Protein AF-A0A3B8I242-F1 (afdb_monomer)

Structure (mmCIF, N/CA/C/O backbone):
data_AF-A0A3B8I242-F1
#
_entry.id   AF-A0A3B8I242-F1
#
loop_
_atom_site.group_PDB
_atom_site.id
_atom_site.type_symbol
_atom_site.label_atom_id
_atom_site.label_alt_id
_atom_site.label_comp_id
_atom_site.label_asym_id
_atom_site.label_entity_id
_atom_site.label_seq_id
_atom_site.pdbx_PDB_ins_code
_atom_site.Cartn_x
_atom_site.Cartn_y
_atom_site.Cartn_z
_atom_site.occupancy
_atom_site.B_iso_or_equiv
_atom_site.auth_seq_id
_atom_site.auth_comp_id
_atom_site.auth_asym_id
_atom_site.auth_atom_id
_atom_site.pdbx_PDB_model_num
ATOM 1 N N . GLU A 1 1 ? 0.397 28.280 39.141 1.00 70.19 1 GLU A N 1
ATOM 2 C CA . GLU A 1 1 ? 0.692 28.821 37.794 1.00 70.19 1 GLU A CA 1
ATOM 3 C C . GLU A 1 1 ? 0.672 27.734 36.720 1.00 70.19 1 GLU A C 1
ATOM 5 O O . GLU A 1 1 ? -0.156 27.842 35.829 1.00 70.19 1 GLU A O 1
ATOM 10 N N . LEU A 1 2 ? 1.439 26.640 36.851 1.00 62.94 2 LEU A N 1
ATOM 11 C CA . LEU A 1 2 ? 1.423 25.508 35.900 1.00 62.94 2 LEU A CA 1
ATOM 12 C C . LEU A 1 2 ? 0.032 24.874 35.677 1.00 62.94 2 LEU A C 1
ATOM 14 O O . LEU A 1 2 ? -0.348 24.637 34.539 1.00 62.94 2 LEU A O 1
ATOM 18 N N . TYR A 1 3 ? -0.749 24.655 36.743 1.00 72.31 3 TYR A N 1
ATOM 19 C CA . TYR A 1 3 ? -2.114 24.110 36.644 1.00 72.31 3 TYR A CA 1
ATOM 20 C C . TYR A 1 3 ? -3.027 24.969 35.754 1.00 72.31 3 TYR A C 1
ATOM 22 O O . TYR A 1 3 ? -3.631 24.460 34.818 1.00 72.31 3 TYR A O 1
ATOM 30 N N . ASN A 1 4 ? -3.069 26.285 35.988 1.00 76.69 4 ASN A N 1
ATOM 31 C CA . ASN A 1 4 ? -3.883 27.201 35.184 1.00 76.69 4 ASN A CA 1
ATOM 32 C C . ASN A 1 4 ? -3.395 27.263 33.729 1.00 76.69 4 ASN A C 1
ATOM 34 O O . ASN A 1 4 ? -4.217 27.346 32.826 1.00 76.69 4 ASN A O 1
ATOM 38 N N . PHE A 1 5 ? -2.079 27.187 33.501 1.00 76.50 5 PHE A N 1
ATOM 39 C CA . PHE A 1 5 ? -1.492 27.148 32.160 1.00 76.50 5 PHE A CA 1
ATOM 40 C C . PHE A 1 5 ? -1.873 25.870 31.397 1.00 76.50 5 PHE A C 1
ATOM 42 O O . PHE A 1 5 ? -2.295 25.952 30.249 1.00 76.50 5 PHE A O 1
ATOM 49 N N . MET A 1 6 ? -1.800 24.699 32.038 1.00 73.06 6 MET A N 1
ATOM 50 C CA . MET A 1 6 ? -2.236 23.436 31.431 1.00 73.06 6 MET A CA 1
ATOM 51 C C . MET A 1 6 ? -3.740 23.426 31.155 1.00 73.06 6 MET A C 1
ATOM 53 O O . MET A 1 6 ? -4.158 23.052 30.066 1.00 73.06 6 MET A O 1
ATOM 57 N N . VAL A 1 7 ? -4.553 23.907 32.100 1.00 74.44 7 VAL A N 1
ATOM 58 C CA . VAL A 1 7 ? -6.003 24.035 31.897 1.00 74.44 7 VAL A CA 1
ATOM 59 C C . VAL A 1 7 ? -6.313 24.972 30.724 1.00 74.44 7 VAL A C 1
ATOM 61 O O . VAL A 1 7 ? -7.201 24.683 29.930 1.00 74.44 7 VAL A O 1
ATOM 64 N N . GLN A 1 8 ? -5.558 26.061 30.572 1.00 76.75 8 GLN A N 1
ATOM 65 C CA . GLN A 1 8 ? -5.735 27.015 29.478 1.00 76.75 8 GLN A CA 1
ATOM 66 C C . GLN A 1 8 ? -5.285 26.473 28.111 1.00 76.75 8 GLN A C 1
ATOM 68 O O . GLN A 1 8 ? -5.872 26.854 27.104 1.00 76.75 8 GLN A O 1
ATOM 73 N N . GLN A 1 9 ? -4.248 25.631 28.058 1.00 78.56 9 GLN A N 1
ATOM 74 C CA . GLN A 1 9 ? -3.699 25.102 26.801 1.00 78.56 9 GLN A CA 1
ATOM 75 C C . GLN A 1 9 ? -4.399 23.823 26.325 1.00 78.56 9 GLN A C 1
ATOM 77 O O . GLN A 1 9 ? -4.621 23.674 25.132 1.00 78.56 9 GLN A O 1
ATOM 82 N N . THR A 1 10 ? -4.740 22.906 27.235 1.00 77.50 10 THR A N 1
ATOM 83 C CA . THR A 1 10 ? -5.273 21.570 26.892 1.00 77.50 10 THR A CA 1
ATOM 84 C C . THR A 1 10 ? -6.433 21.122 27.783 1.00 77.50 10 THR A C 1
ATOM 86 O O . THR A 1 10 ? -6.995 20.048 27.581 1.00 77.50 10 THR A O 1
ATOM 89 N N . GLY A 1 11 ? -6.819 21.925 28.782 1.00 78.56 11 GLY A N 1
ATOM 90 C CA . GLY A 1 11 ? -7.809 21.530 29.786 1.00 78.56 11 GLY A CA 1
ATOM 91 C C . GLY A 1 11 ? -9.202 21.283 29.227 1.00 78.56 11 GLY A C 1
ATOM 92 O O . GLY A 1 11 ? -9.874 20.374 29.704 1.00 78.56 11 GLY A O 1
ATOM 93 N N . GLN A 1 12 ? -9.623 22.054 28.219 1.00 83.38 12 GLN A N 1
ATOM 94 C CA . GLN A 1 12 ? -10.930 21.862 27.591 1.00 83.38 12 GLN A CA 1
ATOM 95 C C . GLN A 1 12 ? -10.981 20.544 26.809 1.00 83.38 12 GLN A C 1
ATOM 97 O O . GLN A 1 12 ? -11.867 19.738 27.055 1.00 83.38 12 GLN A O 1
ATOM 102 N N . GLU A 1 13 ? -9.990 20.269 25.957 1.00 82.44 13 GLU A N 1
ATOM 103 C CA . GLU A 1 13 ? -9.917 19.013 25.194 1.00 82.44 13 GLU A CA 1
ATOM 104 C C . GLU A 1 13 ? -9.797 17.788 26.110 1.00 82.44 13 GLU A C 1
ATOM 106 O O . GLU A 1 13 ? -10.466 16.777 25.905 1.00 82.44 13 GLU A O 1
ATOM 111 N N . ALA A 1 14 ? -8.978 17.876 27.163 1.00 84.00 14 ALA A N 1
ATOM 112 C CA . ALA A 1 14 ? -8.857 16.805 28.147 1.00 84.00 14 ALA A CA 1
ATOM 113 C C . ALA A 1 14 ? -10.184 16.556 28.882 1.00 84.00 14 ALA A C 1
ATOM 115 O O . ALA A 1 14 ? -10.564 15.403 29.090 1.00 84.00 14 ALA A O 1
ATOM 116 N N . LEU A 1 15 ? -10.901 17.620 29.257 1.00 84.75 15 LEU A N 1
ATOM 117 C CA . LEU A 1 15 ? -12.217 17.513 29.881 1.00 84.75 15 LEU A CA 1
ATOM 118 C C . LEU A 1 15 ? -13.235 16.885 28.927 1.00 84.75 15 LEU A C 1
ATOM 120 O O . LEU A 1 15 ? -13.935 15.958 29.328 1.00 84.75 15 LEU A O 1
ATOM 124 N N . ASP A 1 16 ? -13.291 17.344 27.680 1.00 87.44 16 ASP A N 1
ATOM 125 C CA . ASP A 1 16 ? -14.230 16.838 26.679 1.00 87.44 16 ASP A CA 1
ATOM 126 C C . ASP A 1 16 ? -13.990 15.346 26.406 1.00 87.44 16 ASP A C 1
ATOM 128 O O . ASP A 1 16 ? -14.937 14.558 26.417 1.00 87.44 16 ASP A O 1
ATOM 132 N N . ASN A 1 17 ? -12.728 14.919 26.294 1.00 86.25 17 ASN A N 1
ATOM 133 C CA . ASN A 1 17 ? -12.368 13.506 26.153 1.00 86.25 17 ASN A CA 1
ATOM 134 C C . ASN A 1 17 ? -12.818 12.661 27.356 1.00 86.25 17 ASN A C 1
ATOM 136 O O . ASN A 1 17 ? -13.384 11.580 27.181 1.00 86.25 17 ASN A O 1
ATOM 140 N N . LEU A 1 18 ? -12.616 13.152 28.584 1.00 89.31 18 LEU A N 1
ATOM 141 C CA . LEU A 1 18 ? -13.082 12.465 29.794 1.00 89.31 18 LEU A CA 1
ATOM 142 C C . LEU A 1 18 ? -14.611 12.381 29.850 1.00 89.31 18 LEU A C 1
ATOM 144 O O . LEU A 1 18 ? -15.154 11.350 30.249 1.00 89.31 18 LEU A O 1
ATOM 148 N N . VAL A 1 19 ? -15.309 13.441 29.434 1.00 90.56 19 VAL A N 1
ATOM 149 C CA . VAL A 1 19 ? -16.774 13.468 29.362 1.00 90.56 19 VAL A CA 1
ATOM 150 C C . VAL A 1 19 ? -17.274 12.443 28.349 1.00 90.56 19 VAL A C 1
ATOM 152 O O . VAL A 1 19 ? -18.130 11.631 28.695 1.00 90.56 19 VAL A O 1
ATOM 155 N N . VAL A 1 20 ? -16.719 12.416 27.135 1.00 91.00 20 VAL A N 1
ATOM 156 C CA . VAL A 1 20 ? -17.093 11.449 26.089 1.00 91.00 20 VAL A CA 1
ATOM 157 C C . VAL A 1 20 ? -16.849 10.017 26.557 1.00 91.00 20 VAL A C 1
ATOM 159 O O . VAL A 1 20 ? -17.757 9.186 26.491 1.00 91.00 20 VAL A O 1
ATOM 162 N N . LYS A 1 21 ? -15.666 9.733 27.111 1.00 92.25 21 LYS A N 1
ATOM 163 C CA . LYS A 1 21 ? -15.342 8.418 27.676 1.00 92.25 21 LYS A CA 1
ATOM 164 C C . LYS A 1 21 ? -16.338 8.015 28.759 1.00 92.25 21 LYS A C 1
ATOM 166 O O . LYS A 1 21 ? -16.836 6.889 28.750 1.00 92.25 21 LYS A O 1
ATOM 171 N N . LYS A 1 22 ? -16.710 8.950 29.640 1.00 92.56 22 LYS A N 1
ATOM 172 C CA . LYS A 1 22 ? -17.683 8.670 30.694 1.00 92.56 22 LYS A CA 1
ATOM 173 C C . LYS A 1 22 ? -19.086 8.414 30.156 1.00 92.56 22 LYS A C 1
ATOM 175 O O . LYS A 1 22 ? -19.772 7.535 30.671 1.00 92.56 22 LYS A O 1
ATOM 180 N N . ILE A 1 23 ? -19.504 9.135 29.119 1.00 93.88 23 ILE A N 1
ATOM 181 C CA . ILE A 1 23 ? -20.780 8.897 28.435 1.00 93.88 23 ILE A CA 1
ATOM 182 C C . ILE A 1 23 ? -20.809 7.481 27.848 1.00 93.88 23 ILE A C 1
ATOM 184 O O . ILE A 1 23 ? -21.777 6.757 28.072 1.00 93.88 23 ILE A O 1
ATOM 188 N N . ILE A 1 24 ? -19.742 7.063 27.157 1.00 94.25 24 ILE A N 1
ATOM 189 C CA . ILE A 1 24 ? -19.634 5.716 26.572 1.00 94.25 24 ILE A CA 1
ATOM 190 C C . ILE A 1 24 ? -19.704 4.644 27.661 1.00 94.25 24 ILE A C 1
ATOM 192 O O . ILE A 1 24 ? -20.429 3.664 27.512 1.00 94.25 24 ILE A O 1
ATOM 196 N N . GLU A 1 25 ? -18.982 4.823 28.769 1.00 93.56 25 GLU A N 1
ATOM 197 C CA . GLU A 1 25 ? -19.030 3.894 29.902 1.00 93.56 25 GLU A CA 1
ATOM 198 C C . GLU A 1 25 ? -20.438 3.746 30.479 1.00 93.56 25 GLU A C 1
ATOM 200 O O . GLU A 1 25 ? -20.914 2.622 30.626 1.00 93.56 25 GLU A O 1
ATOM 205 N N . LEU A 1 26 ? -21.098 4.867 30.782 1.00 94.25 26 LEU A N 1
ATOM 206 C CA . LEU A 1 26 ? -22.435 4.870 31.376 1.00 94.25 26 LEU A CA 1
ATOM 207 C C . LEU A 1 26 ? -23.469 4.250 30.436 1.00 94.25 26 LEU A C 1
ATOM 209 O O . LEU A 1 26 ? -24.329 3.491 30.879 1.00 94.25 26 LEU A O 1
ATOM 213 N N . GLU A 1 27 ? -23.381 4.537 29.139 1.00 94.00 27 GLU A N 1
ATOM 214 C CA . GLU A 1 27 ? -24.306 3.976 28.159 1.00 94.00 27 GLU A CA 1
ATOM 215 C C . GLU A 1 27 ? -24.059 2.478 27.931 1.00 94.00 27 GLU A C 1
ATOM 217 O O . GLU A 1 27 ? -25.011 1.701 27.835 1.00 94.00 27 GLU A O 1
ATOM 222 N N . ALA A 1 28 ? -22.794 2.045 27.913 1.00 94.81 28 ALA A N 1
ATOM 223 C CA . ALA A 1 28 ? -22.434 0.633 27.856 1.00 94.81 28 ALA A CA 1
ATOM 224 C C . ALA A 1 28 ? -22.975 -0.131 29.075 1.00 94.81 28 ALA A C 1
ATOM 226 O O . ALA A 1 28 ? -23.538 -1.212 28.915 1.00 94.81 28 ALA A O 1
ATOM 227 N N . GLU A 1 29 ? -22.863 0.436 30.279 1.00 94.50 29 GLU A N 1
ATOM 228 C CA . GLU A 1 29 ? -23.449 -0.133 31.500 1.00 94.50 29 GLU A CA 1
ATOM 229 C C . GLU A 1 29 ? -24.979 -0.208 31.415 1.00 94.50 29 GLU A C 1
ATOM 231 O O . GLU A 1 29 ? -25.559 -1.266 31.664 1.00 94.50 29 GLU A O 1
ATOM 236 N N . ASN A 1 30 ? -25.630 0.880 30.996 1.00 94.94 30 ASN A N 1
ATOM 237 C CA . ASN A 1 30 ? -27.083 0.964 30.832 1.00 94.94 30 ASN A CA 1
ATOM 238 C C . ASN A 1 30 ? -27.623 -0.097 29.853 1.00 94.94 30 ASN A C 1
ATOM 240 O O . ASN A 1 30 ? -28.642 -0.738 30.111 1.00 94.94 30 ASN A O 1
ATOM 244 N N . GLN A 1 31 ? -26.905 -0.341 28.754 1.00 94.06 31 GLN A N 1
ATOM 245 C CA . GLN A 1 31 ? -27.255 -1.357 27.756 1.00 94.06 31 GLN A CA 1
ATOM 246 C C . GLN A 1 31 ? -26.666 -2.748 28.051 1.00 94.06 31 GLN A C 1
ATOM 248 O O . GLN A 1 31 ? -26.807 -3.664 27.242 1.00 94.06 31 GLN A O 1
ATOM 253 N N . ASN A 1 32 ? -26.044 -2.944 29.219 1.00 93.69 32 ASN A N 1
ATOM 254 C CA . ASN A 1 32 ? -25.410 -4.201 29.631 1.00 93.69 32 ASN A CA 1
ATOM 255 C C . ASN A 1 32 ? -24.366 -4.730 28.625 1.00 93.69 32 ASN A C 1
ATOM 257 O O . ASN A 1 32 ? -24.182 -5.944 28.480 1.00 93.69 32 ASN A O 1
ATOM 261 N N . ILE A 1 33 ? -23.665 -3.827 27.939 1.00 94.44 33 ILE A N 1
ATOM 262 C CA . ILE A 1 33 ? -22.563 -4.152 27.036 1.00 94.44 33 ILE A CA 1
ATOM 263 C C . ILE A 1 33 ? -21.391 -4.681 27.858 1.00 94.44 33 ILE A C 1
ATOM 265 O O . ILE A 1 33 ? -20.854 -4.005 28.737 1.00 94.44 33 ILE A O 1
ATOM 269 N N . LYS A 1 34 ? -20.964 -5.903 27.545 1.00 92.75 34 LYS A N 1
ATOM 270 C CA . LYS A 1 34 ? -19.806 -6.546 28.167 1.00 92.75 34 LYS A CA 1
ATOM 271 C C . LYS A 1 34 ? -18.642 -6.569 27.190 1.00 92.75 34 LYS A C 1
ATOM 273 O O . LYS A 1 34 ? -18.827 -6.901 26.020 1.00 92.75 34 LYS A O 1
ATOM 278 N N . VAL A 1 35 ? -17.455 -6.255 27.697 1.00 95.81 35 VAL A N 1
ATOM 279 C CA . VAL A 1 35 ? -16.176 -6.427 27.004 1.00 95.81 35 VAL A CA 1
ATOM 280 C C . VAL A 1 35 ? -15.356 -7.430 27.800 1.00 95.81 35 VAL A C 1
ATOM 282 O O . VAL A 1 35 ? -15.245 -7.314 29.021 1.00 95.81 35 VAL A O 1
ATOM 285 N N . THR A 1 36 ? -14.859 -8.454 27.122 1.00 96.81 36 THR A N 1
ATOM 286 C CA . THR A 1 36 ? -14.072 -9.537 27.720 1.00 96.81 36 THR A CA 1
ATOM 287 C C . THR A 1 36 ? -12.576 -9.253 27.616 1.00 96.81 36 THR A C 1
ATOM 289 O O . THR A 1 36 ? -12.142 -8.452 26.791 1.00 96.81 36 THR A O 1
ATOM 292 N N . ALA A 1 37 ? -11.774 -9.918 28.453 1.00 96.31 37 ALA A N 1
ATOM 293 C CA . ALA A 1 37 ? -10.317 -9.810 28.382 1.00 96.31 37 ALA A CA 1
ATOM 294 C C . ALA A 1 37 ? -9.779 -10.280 27.021 1.00 96.31 37 ALA A C 1
ATOM 296 O O . ALA A 1 37 ? -8.927 -9.605 26.457 1.00 96.31 37 ALA A O 1
ATOM 297 N N . ASP A 1 38 ? -10.344 -11.359 26.472 1.00 97.38 38 ASP A N 1
ATOM 298 C CA . ASP A 1 38 ? -9.943 -11.922 25.179 1.00 97.38 38 ASP A CA 1
ATOM 299 C C . ASP A 1 38 ? -10.167 -10.938 24.018 1.00 97.38 38 ASP A C 1
ATOM 301 O O . ASP A 1 38 ? -9.335 -10.841 23.121 1.00 97.38 38 ASP A O 1
ATOM 305 N N . GLU A 1 39 ? -11.263 -10.170 24.039 1.00 96.88 39 GLU A N 1
ATOM 306 C CA . GLU A 1 39 ? -11.523 -9.127 23.032 1.00 96.88 39 GLU A CA 1
ATOM 307 C C . GLU A 1 39 ? -10.486 -8.001 23.104 1.00 96.88 39 GLU A C 1
ATOM 309 O O . GLU A 1 39 ? -9.990 -7.551 22.075 1.00 96.88 39 GLU A O 1
ATOM 314 N N . ILE A 1 40 ? -10.118 -7.584 24.318 1.00 97.25 40 ILE A N 1
ATOM 315 C CA . ILE A 1 40 ? -9.085 -6.563 24.531 1.00 97.25 40 ILE A CA 1
ATOM 316 C C . ILE A 1 40 ? -7.717 -7.098 24.094 1.00 97.25 40 ILE A C 1
ATOM 318 O O . ILE A 1 40 ? -6.956 -6.387 23.446 1.00 97.25 40 ILE A O 1
ATOM 322 N N . ASP A 1 41 ? -7.391 -8.343 24.447 1.00 96.38 41 ASP A N 1
ATOM 323 C CA . ASP A 1 41 ? -6.119 -8.975 24.096 1.00 96.38 41 ASP A CA 1
ATOM 324 C C . ASP A 1 41 ? -5.953 -9.104 22.585 1.00 96.38 41 ASP A C 1
ATOM 326 O O . ASP A 1 41 ? -4.885 -8.773 22.068 1.00 96.38 41 ASP A O 1
ATOM 330 N N . LYS A 1 42 ? -7.017 -9.509 21.885 1.00 96.94 42 LYS A N 1
ATOM 331 C CA . LYS A 1 42 ? -7.030 -9.603 20.427 1.00 96.94 42 LYS A CA 1
ATOM 332 C C . LYS A 1 42 ? -6.787 -8.246 19.770 1.00 96.94 42 LYS A C 1
ATOM 334 O O . LYS A 1 42 ? -5.912 -8.143 18.918 1.00 96.94 42 LYS A O 1
ATOM 339 N N . GLU A 1 43 ? -7.507 -7.209 20.189 1.00 96.50 43 GLU A N 1
ATOM 340 C CA . GLU A 1 43 ? -7.368 -5.875 19.594 1.00 96.50 43 GLU A CA 1
ATOM 341 C C . GLU A 1 43 ? -5.977 -5.276 19.862 1.00 96.50 43 GLU A C 1
ATOM 343 O O . GLU A 1 43 ? -5.363 -4.669 18.988 1.00 96.50 43 GLU A O 1
ATOM 348 N N . VAL A 1 44 ? -5.416 -5.510 21.054 1.00 96.25 44 VAL A N 1
ATOM 349 C CA . VAL A 1 44 ? -4.038 -5.110 21.382 1.00 96.25 44 VAL A CA 1
ATOM 350 C C . VAL A 1 44 ? -3.010 -5.887 20.554 1.00 96.25 44 VAL A C 1
ATOM 352 O O . VAL A 1 44 ? -1.980 -5.326 20.180 1.00 96.25 44 VAL A O 1
ATOM 355 N N . GLU A 1 45 ? -3.250 -7.168 20.271 1.00 96.00 45 GLU A N 1
ATOM 356 C CA . GLU A 1 45 ? -2.390 -7.970 19.398 1.00 96.00 45 GLU A CA 1
ATOM 357 C C . GLU A 1 45 ? -2.460 -7.495 17.942 1.00 96.00 45 GLU A C 1
ATOM 359 O O . GLU A 1 45 ? -1.422 -7.369 17.287 1.00 96.00 45 GLU A O 1
ATOM 364 N N . ASP A 1 46 ? -3.655 -7.180 17.446 1.00 95.25 46 ASP A N 1
ATOM 365 C CA . ASP A 1 46 ? -3.851 -6.624 16.110 1.00 95.25 46 ASP A CA 1
ATOM 366 C C . ASP A 1 46 ? -3.185 -5.249 15.987 1.00 95.25 46 ASP A C 1
ATOM 368 O O . ASP A 1 46 ? -2.423 -5.026 15.044 1.00 95.25 46 ASP A O 1
ATOM 372 N N . LEU A 1 47 ? -3.334 -4.379 16.992 1.00 93.75 47 LEU A N 1
ATOM 373 C CA . LEU A 1 47 ? -2.608 -3.112 17.068 1.00 93.75 47 LEU A CA 1
ATOM 374 C C . LEU A 1 47 ? -1.089 -3.334 17.043 1.00 93.75 47 LEU A C 1
ATOM 376 O O . LEU A 1 47 ? -0.369 -2.670 16.298 1.00 93.75 47 LEU A O 1
ATOM 380 N N . ALA A 1 48 ? -0.592 -4.309 17.806 1.00 95.62 48 ALA A N 1
ATOM 381 C CA . ALA A 1 48 ? 0.832 -4.608 17.872 1.00 95.62 48 ALA A CA 1
ATOM 382 C C . ALA A 1 48 ? 1.423 -5.014 16.512 1.00 95.62 48 ALA A C 1
ATOM 384 O O . ALA A 1 48 ? 2.591 -4.713 16.261 1.00 95.62 48 ALA A O 1
ATOM 385 N N . LYS A 1 49 ? 0.652 -5.641 15.611 1.00 95.31 49 LYS A N 1
ATOM 386 C CA . LYS A 1 49 ? 1.123 -6.002 14.258 1.00 95.31 49 LYS A CA 1
ATOM 387 C C . LYS A 1 49 ? 1.526 -4.773 13.442 1.00 95.31 49 LYS A C 1
ATOM 389 O O . LYS A 1 49 ? 2.555 -4.822 12.772 1.00 95.31 49 LYS A O 1
ATOM 394 N N . TYR A 1 50 ? 0.794 -3.662 13.556 1.00 91.06 50 TYR A N 1
ATOM 395 C CA . TYR A 1 50 ? 1.126 -2.407 12.864 1.00 91.06 50 TYR A CA 1
ATOM 396 C C . TYR A 1 50 ? 2.455 -1.804 13.329 1.00 91.06 50 TYR A C 1
ATOM 398 O O . TYR A 1 50 ? 3.169 -1.186 12.545 1.00 91.06 50 TYR A O 1
ATOM 406 N N . TYR A 1 51 ? 2.820 -2.031 14.591 1.00 91.88 51 TYR A N 1
ATOM 407 C CA . TYR A 1 51 ? 4.094 -1.594 15.162 1.00 91.88 51 TYR A CA 1
ATOM 408 C C . TYR A 1 51 ? 5.233 -2.607 14.951 1.00 91.88 51 TYR A C 1
ATOM 410 O O . TYR A 1 51 ? 6.341 -2.387 15.436 1.00 91.88 51 TYR A O 1
ATOM 418 N N . GLY A 1 52 ? 4.991 -3.723 14.253 1.00 93.75 52 GLY A N 1
ATOM 419 C CA . GLY A 1 52 ? 5.982 -4.787 14.059 1.00 93.75 52 GLY A CA 1
ATOM 420 C C . GLY A 1 52 ? 6.132 -5.743 15.250 1.00 93.75 52 GLY A C 1
ATOM 421 O O . GLY A 1 52 ? 7.122 -6.466 15.339 1.00 93.75 52 GLY A O 1
ATOM 422 N N . GLY A 1 53 ? 5.163 -5.763 16.169 1.00 95.56 53 GLY A N 1
ATOM 423 C CA . GLY A 1 53 ? 5.097 -6.657 17.327 1.00 95.56 53 GLY A CA 1
ATOM 424 C C . GLY A 1 53 ? 4.919 -5.923 18.661 1.00 95.56 53 GLY A C 1
ATOM 425 O O . GLY A 1 53 ? 5.105 -4.711 18.771 1.00 95.56 53 GLY A O 1
ATOM 426 N N . LYS A 1 54 ? 4.573 -6.673 19.716 1.00 92.00 54 LYS A N 1
ATOM 427 C CA . LYS A 1 54 ? 4.222 -6.117 21.039 1.00 92.00 54 LYS A CA 1
ATOM 428 C C . LYS A 1 54 ? 5.381 -5.379 21.714 1.00 92.00 54 LYS A C 1
ATOM 430 O O . LYS A 1 54 ? 5.164 -4.330 22.320 1.00 92.00 54 LYS A O 1
ATOM 435 N N . ASP A 1 55 ? 6.601 -5.894 21.587 1.00 94.12 55 ASP A N 1
ATOM 436 C CA . ASP A 1 55 ? 7.791 -5.264 22.169 1.00 94.12 55 ASP A CA 1
ATOM 437 C C . ASP A 1 55 ? 8.128 -3.945 21.471 1.00 94.12 55 ASP A C 1
ATOM 439 O O . ASP A 1 55 ? 8.448 -2.963 22.141 1.00 94.12 55 ASP A O 1
ATOM 443 N N . ALA A 1 56 ? 8.009 -3.909 20.139 1.00 95.25 56 ALA A N 1
ATOM 444 C CA . ALA A 1 56 ? 8.212 -2.703 19.345 1.00 95.25 56 ALA A CA 1
ATOM 445 C C . ALA A 1 56 ? 7.151 -1.647 19.682 1.00 95.25 56 ALA A C 1
ATOM 447 O O . ALA A 1 56 ? 7.503 -0.522 20.026 1.00 95.25 56 ALA A O 1
ATOM 448 N N . MET A 1 57 ? 5.873 -2.039 19.725 1.00 95.88 57 MET A N 1
ATOM 449 C CA . MET A 1 57 ? 4.779 -1.169 20.165 1.00 95.88 57 MET A CA 1
ATOM 450 C C . MET A 1 57 ? 5.044 -0.582 21.555 1.00 95.88 57 MET A C 1
ATOM 452 O O . MET A 1 57 ? 4.962 0.627 21.745 1.00 95.88 57 MET A O 1
ATOM 456 N N . THR A 1 58 ? 5.401 -1.427 22.525 1.00 93.62 58 THR A N 1
ATOM 457 C CA . THR A 1 58 ? 5.640 -0.996 23.910 1.00 93.62 58 THR A CA 1
ATOM 458 C C . THR A 1 58 ? 6.789 0.008 23.987 1.00 93.62 58 THR A C 1
ATOM 460 O O . THR A 1 58 ? 6.671 1.020 24.674 1.00 93.62 58 THR A O 1
ATOM 463 N N . GLN A 1 59 ? 7.882 -0.230 23.257 1.00 94.12 59 GLN A N 1
ATOM 464 C CA . GLN A 1 59 ? 9.018 0.693 23.199 1.00 94.12 59 GLN A CA 1
ATOM 465 C C . GLN A 1 59 ? 8.641 2.022 22.540 1.00 94.12 59 GLN A C 1
ATOM 467 O O . GLN A 1 59 ? 8.968 3.076 23.083 1.00 94.12 59 GLN A O 1
ATOM 472 N N . THR A 1 60 ? 7.932 1.985 21.409 1.00 94.12 60 THR A N 1
ATOM 473 C CA . THR A 1 60 ? 7.485 3.190 20.703 1.00 94.12 60 THR A CA 1
ATOM 474 C C . THR A 1 60 ? 6.545 4.019 21.570 1.00 94.12 60 THR A C 1
ATOM 476 O O . THR A 1 60 ? 6.768 5.214 21.735 1.00 94.12 60 THR A O 1
ATOM 479 N N . LEU A 1 61 ? 5.532 3.403 22.180 1.00 93.75 61 LEU A N 1
ATOM 480 C CA . LEU A 1 61 ? 4.556 4.103 23.018 1.00 93.75 61 LEU A CA 1
ATOM 481 C C . LEU A 1 61 ? 5.178 4.668 24.300 1.00 93.75 61 LEU A C 1
ATOM 483 O O . LEU A 1 61 ? 4.838 5.782 24.705 1.00 93.75 61 LEU A O 1
ATOM 487 N N . ALA A 1 62 ? 6.161 3.974 24.882 1.00 93.81 62 ALA A N 1
ATOM 488 C CA . ALA A 1 62 ? 6.892 4.474 26.041 1.00 93.81 62 ALA A CA 1
ATOM 489 C C . ALA A 1 62 ? 7.635 5.792 25.752 1.00 93.81 62 ALA A C 1
ATOM 491 O O . ALA A 1 62 ? 7.745 6.626 26.651 1.00 93.81 62 ALA A O 1
ATOM 492 N N . MET A 1 63 ? 8.083 6.038 24.510 1.00 93.06 63 MET A N 1
ATOM 493 C CA . MET A 1 63 ? 8.684 7.329 24.120 1.00 93.06 63 MET A CA 1
ATOM 494 C C . MET A 1 63 ? 7.694 8.496 24.230 1.00 93.06 63 MET A C 1
ATOM 496 O O . MET A 1 63 ? 8.099 9.630 24.476 1.00 93.06 63 MET A O 1
ATOM 500 N N . TYR A 1 64 ? 6.399 8.212 24.091 1.00 90.94 64 TYR A N 1
ATOM 501 C CA . TYR A 1 64 ? 5.309 9.173 24.254 1.00 90.94 64 TYR A CA 1
ATOM 502 C C . TYR A 1 64 ? 4.728 9.175 25.679 1.00 90.94 64 TYR A C 1
ATOM 504 O O . TYR A 1 64 ? 3.715 9.824 25.924 1.00 90.94 64 TYR A O 1
ATOM 512 N N . ASN A 1 65 ? 5.375 8.491 26.634 1.00 90.62 65 ASN A N 1
ATOM 513 C CA . ASN A 1 65 ? 4.889 8.267 28.003 1.00 90.62 65 ASN A CA 1
ATOM 514 C C . ASN A 1 65 ? 3.542 7.525 28.074 1.00 90.62 65 ASN A C 1
ATOM 516 O O . ASN A 1 65 ? 2.806 7.678 29.049 1.00 90.62 65 ASN A O 1
ATOM 520 N N . ILE A 1 66 ? 3.239 6.713 27.059 1.00 93.06 66 ILE A N 1
ATOM 521 C CA . ILE A 1 66 ? 2.047 5.867 27.011 1.00 93.06 66 ILE A CA 1
ATOM 522 C C . ILE A 1 66 ? 2.441 4.452 27.433 1.00 93.06 66 ILE A C 1
ATOM 524 O O . ILE A 1 66 ? 3.422 3.894 26.937 1.00 93.06 66 ILE A O 1
ATOM 528 N N . ASN A 1 67 ? 1.682 3.861 28.354 1.00 92.56 67 ASN A N 1
ATOM 529 C CA . ASN A 1 67 ? 1.893 2.481 28.794 1.00 92.56 67 ASN A CA 1
ATOM 530 C C . ASN A 1 67 ? 0.792 1.541 28.279 1.00 92.56 67 ASN A C 1
ATOM 532 O O . ASN A 1 67 ? -0.264 1.977 27.824 1.00 92.56 67 ASN A O 1
ATOM 536 N N . LEU A 1 68 ? 1.039 0.231 28.359 1.00 90.69 68 LEU A N 1
ATOM 537 C CA . LEU A 1 68 ? 0.089 -0.771 27.871 1.00 90.69 68 LEU A CA 1
ATOM 538 C C . LEU A 1 68 ? -1.254 -0.752 28.612 1.00 90.69 68 LEU A C 1
ATOM 540 O O . LEU A 1 68 ? -2.258 -1.110 28.005 1.00 90.69 68 LEU A O 1
ATOM 544 N N . ASP A 1 69 ? -1.307 -0.334 29.876 1.00 93.38 69 ASP A N 1
ATOM 545 C CA . ASP A 1 69 ? -2.573 -0.271 30.615 1.00 93.38 69 ASP A CA 1
ATOM 546 C C . ASP A 1 69 ? -3.484 0.824 30.047 1.00 93.38 69 ASP A C 1
ATOM 548 O O . ASP A 1 69 ? -4.672 0.580 29.848 1.00 93.38 69 ASP A O 1
ATOM 552 N N . GLN A 1 70 ? -2.918 1.983 29.691 1.00 91.94 70 GLN A N 1
ATOM 553 C CA . GLN A 1 70 ? -3.645 3.055 29.002 1.00 91.94 70 GLN A CA 1
ATOM 554 C C . GLN A 1 70 ? -4.158 2.591 27.636 1.00 91.94 70 GLN A C 1
ATOM 556 O O . GLN A 1 70 ? -5.328 2.781 27.326 1.00 91.94 70 GLN A O 1
ATOM 561 N N . VAL A 1 71 ? -3.324 1.891 26.858 1.00 94.62 71 VAL A N 1
ATOM 562 C CA . VAL A 1 71 ? -3.744 1.317 25.567 1.00 94.62 71 VAL A CA 1
ATOM 563 C C . VAL A 1 71 ? -4.919 0.361 25.751 1.00 94.62 71 VAL A C 1
ATOM 565 O O . VAL A 1 71 ? -5.892 0.422 25.007 1.00 94.62 71 VAL A O 1
ATOM 568 N N . ARG A 1 72 ? -4.857 -0.521 26.754 1.00 95.62 72 ARG A N 1
ATOM 569 C CA . ARG A 1 72 ? -5.947 -1.461 27.052 1.00 95.62 72 ARG A CA 1
ATOM 570 C C . ARG A 1 72 ? -7.221 -0.745 27.471 1.00 95.62 72 ARG A C 1
ATOM 572 O O . ARG A 1 72 ? -8.311 -1.192 27.117 1.00 95.62 72 ARG A O 1
ATOM 579 N N . GLU A 1 73 ? -7.099 0.340 28.226 1.00 94.38 73 GLU A N 1
ATOM 580 C CA . GLU A 1 73 ? -8.230 1.169 28.627 1.00 94.38 73 GLU A CA 1
ATOM 581 C C . GLU A 1 73 ? -8.895 1.823 27.409 1.00 94.38 73 GLU A C 1
ATOM 583 O O . GLU A 1 73 ? -10.114 1.740 27.259 1.00 94.38 73 GLU A O 1
ATOM 588 N N . ASP A 1 74 ? -8.104 2.389 26.499 1.00 93.62 74 ASP A N 1
ATOM 589 C CA . ASP A 1 74 ? -8.601 3.034 25.280 1.00 93.62 74 ASP A CA 1
ATOM 590 C C . ASP A 1 74 ? -9.222 2.021 24.311 1.00 93.62 74 ASP A C 1
ATOM 592 O O . ASP A 1 74 ? -10.332 2.228 23.820 1.00 93.62 74 ASP A O 1
ATOM 596 N N . VAL A 1 75 ? -8.582 0.865 24.127 1.00 96.56 75 VAL A N 1
ATOM 597 C CA . VAL A 1 75 ? -9.149 -0.281 23.399 1.00 96.56 75 VAL A CA 1
ATOM 598 C C . VAL A 1 75 ? -10.486 -0.707 24.008 1.00 96.56 75 VAL A C 1
ATOM 600 O O . VAL A 1 75 ? -11.457 -0.926 23.289 1.00 96.56 75 VAL A O 1
ATOM 603 N N . THR A 1 76 ? -10.585 -0.769 25.339 1.00 96.75 76 THR A N 1
ATOM 604 C CA . THR A 1 76 ? -11.839 -1.132 26.017 1.00 96.75 76 THR A CA 1
ATOM 605 C C . THR A 1 76 ? -12.953 -0.128 25.716 1.00 96.75 76 THR A C 1
ATOM 607 O O . THR A 1 76 ? -14.096 -0.528 25.482 1.00 96.75 76 THR A O 1
ATOM 610 N N . VAL A 1 77 ? -12.645 1.172 25.725 1.00 95.44 77 VAL A N 1
ATOM 611 C CA . VAL A 1 77 ? -13.605 2.233 25.381 1.00 95.44 77 VAL A CA 1
ATOM 612 C C . VAL A 1 77 ? -14.032 2.125 23.918 1.00 95.44 77 VAL A C 1
ATOM 614 O O . VAL A 1 77 ? -15.229 2.200 23.639 1.00 95.44 77 VAL A O 1
ATOM 617 N N . ASN A 1 78 ? -13.093 1.874 23.005 1.00 94.44 78 ASN A N 1
ATOM 618 C CA . ASN A 1 78 ? -13.379 1.711 21.579 1.00 94.44 78 ASN A CA 1
ATOM 619 C C . ASN A 1 78 ? -14.282 0.501 21.308 1.00 94.44 78 ASN A C 1
ATOM 621 O O . ASN A 1 78 ? -15.294 0.647 20.627 1.00 94.44 78 ASN A O 1
ATOM 625 N N . ILE A 1 79 ? -14.012 -0.656 21.925 1.00 96.38 79 ILE A N 1
ATOM 626 C CA . ILE A 1 79 ? -14.867 -1.848 21.786 1.00 96.38 79 ILE A CA 1
ATOM 627 C C . ILE A 1 79 ? -16.279 -1.576 22.332 1.00 96.38 79 ILE A C 1
ATOM 629 O O . ILE A 1 79 ? -17.275 -2.0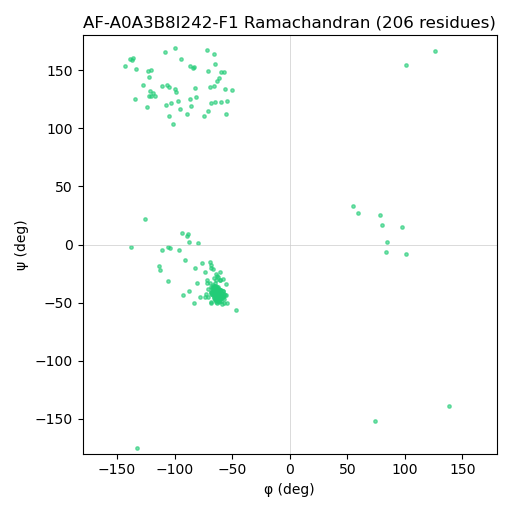00 21.741 1.00 96.38 79 ILE A O 1
ATOM 633 N N . LYS A 1 80 ? -16.409 -0.859 23.462 1.00 95.56 80 LYS A N 1
ATOM 634 C CA . LYS A 1 80 ? -17.728 -0.452 23.987 1.00 95.56 80 LYS A CA 1
ATOM 635 C C . LYS A 1 80 ? -18.471 0.429 22.988 1.00 95.56 80 LYS A C 1
ATOM 637 O O . LYS A 1 80 ? -19.655 0.199 22.753 1.00 95.56 80 LYS A O 1
ATOM 642 N N . LEU A 1 81 ? -17.787 1.418 22.414 1.00 94.00 81 LEU A N 1
ATOM 643 C CA . LEU A 1 81 ? -18.364 2.321 21.427 1.00 94.00 81 LEU A CA 1
ATOM 644 C C . LEU A 1 81 ? -18.833 1.555 20.185 1.00 94.00 81 LEU A C 1
AT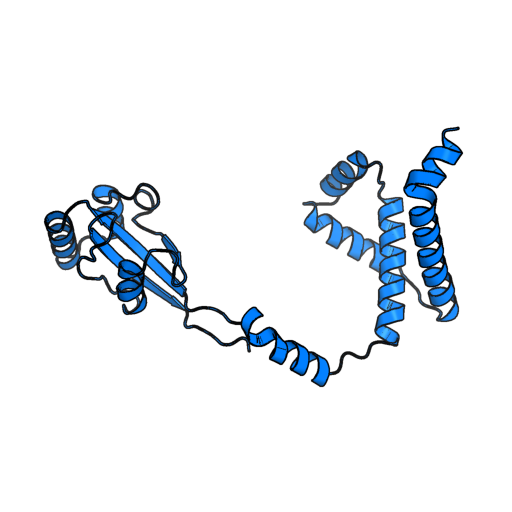OM 646 O O . LEU A 1 81 ? -19.981 1.711 19.779 1.00 94.00 81 LEU A O 1
ATOM 650 N N . GLU A 1 82 ? -17.999 0.677 19.634 1.00 91.62 82 GLU A N 1
ATOM 651 C CA . GLU A 1 82 ? -18.344 -0.154 18.477 1.00 91.62 82 GLU A CA 1
ATOM 652 C C . GLU A 1 82 ? -19.578 -1.027 18.750 1.00 91.62 82 GLU A C 1
ATOM 654 O O . GLU A 1 82 ? -20.516 -1.071 17.951 1.00 91.62 82 GLU A O 1
ATOM 659 N N . LYS A 1 83 ? -19.647 -1.668 19.922 1.00 93.38 83 LYS A N 1
ATOM 660 C CA . LYS A 1 83 ? -20.811 -2.469 20.335 1.00 93.38 83 LYS A CA 1
ATOM 661 C C . LYS A 1 83 ? -22.080 -1.634 20.512 1.00 93.38 83 LYS A C 1
ATOM 663 O O . LYS A 1 83 ? -23.161 -2.084 20.147 1.00 93.38 83 LYS A O 1
ATOM 668 N N . LEU A 1 84 ? -21.969 -0.423 21.0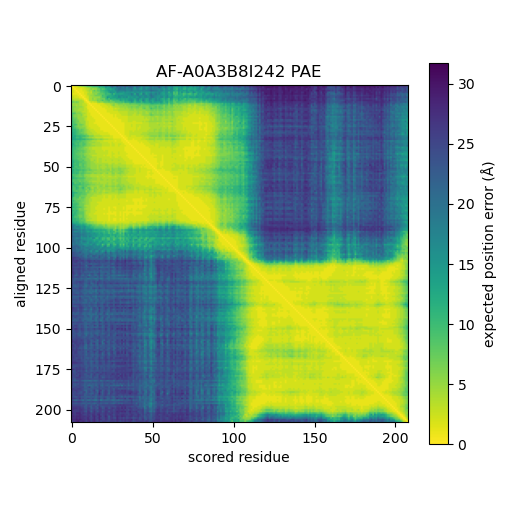56 1.00 91.69 84 LEU A N 1
ATOM 669 C CA . LEU A 1 84 ? -23.101 0.500 21.197 1.00 91.69 84 LEU A CA 1
ATOM 670 C C . LEU A 1 84 ? -23.612 0.994 19.839 1.00 91.69 84 LEU A C 1
ATOM 672 O O . LEU A 1 84 ? -24.822 1.111 19.632 1.00 91.69 84 LEU A O 1
ATOM 676 N N . LEU A 1 85 ? -22.697 1.289 18.917 1.00 89.50 85 LEU A N 1
ATOM 677 C CA . LEU A 1 85 ? -23.028 1.776 17.584 1.00 89.50 85 LEU A CA 1
ATOM 678 C C . LEU A 1 85 ? -23.588 0.663 16.702 1.00 89.50 85 LEU A C 1
ATOM 680 O O . LEU A 1 85 ? -24.629 0.865 16.091 1.00 89.50 85 LEU A O 1
ATOM 684 N N . SER A 1 86 ? -22.986 -0.525 16.692 1.00 84.38 86 SER A N 1
ATOM 685 C CA . SER A 1 86 ? -23.457 -1.675 15.898 1.00 84.38 86 SER A CA 1
ATOM 686 C C . SER A 1 86 ? -24.873 -2.141 16.259 1.00 84.38 86 SER A C 1
ATOM 688 O O . SER A 1 86 ? -25.569 -2.704 15.421 1.00 84.38 86 SER A O 1
ATOM 690 N N . GLN A 1 87 ? -25.354 -1.865 17.475 1.00 82.00 87 GLN A N 1
ATOM 691 C CA . GLN A 1 87 ? -26.754 -2.118 17.840 1.00 82.00 87 GLN A CA 1
ATOM 692 C C . GLN A 1 87 ? -27.744 -1.118 17.221 1.00 82.00 87 GLN A C 1
ATOM 694 O O . GLN A 1 87 ? -28.934 -1.420 17.103 1.00 82.00 87 GLN A O 1
ATOM 699 N N . ARG A 1 88 ? -27.275 0.079 16.855 1.00 78.94 88 ARG A N 1
ATOM 700 C CA . ARG A 1 88 ? -28.093 1.186 16.332 1.00 78.94 88 ARG A CA 1
ATOM 701 C C . ARG A 1 88 ? -27.925 1.388 14.833 1.00 78.94 88 ARG A C 1
ATOM 703 O O . ARG A 1 88 ? -28.867 1.818 14.175 1.00 78.94 88 ARG A O 1
ATOM 710 N N . ILE A 1 89 ? -26.742 1.086 14.314 1.00 79.19 89 ILE A N 1
ATOM 711 C CA . ILE A 1 89 ? -26.398 1.189 12.905 1.00 79.19 89 ILE A CA 1
ATOM 712 C C . ILE A 1 89 ? -26.742 -0.146 12.256 1.00 79.19 89 ILE A C 1
ATOM 714 O O . ILE A 1 89 ? -26.117 -1.169 12.526 1.00 79.19 89 ILE A O 1
ATOM 718 N N . LYS A 1 90 ? -27.748 -0.128 11.389 1.00 72.94 90 LYS A N 1
ATOM 719 C CA . LYS A 1 90 ? -27.959 -1.190 10.412 1.00 72.94 90 LYS A CA 1
ATOM 720 C C . LYS A 1 90 ? -27.424 -0.661 9.102 1.00 72.94 90 LYS A C 1
ATOM 722 O O . LYS A 1 90 ? -28.084 0.175 8.507 1.00 72.94 90 LYS A O 1
ATOM 727 N N . ILE A 1 91 ? -26.248 -1.127 8.704 1.00 74.00 91 ILE A N 1
ATOM 728 C CA . ILE A 1 91 ? -25.778 -0.891 7.346 1.00 74.00 91 ILE A CA 1
ATOM 729 C C . ILE A 1 91 ? -26.655 -1.756 6.444 1.00 74.00 91 ILE A C 1
ATOM 731 O O . ILE A 1 91 ? -26.678 -2.982 6.585 1.00 74.00 91 ILE A O 1
ATOM 735 N N . THR A 1 92 ? -27.445 -1.112 5.599 1.00 80.25 92 THR A N 1
ATOM 736 C CA . THR A 1 92 ? -28.295 -1.786 4.619 1.00 80.25 92 THR A CA 1
ATOM 737 C C . THR A 1 92 ? -27.495 -2.121 3.367 1.00 80.25 92 THR A C 1
ATOM 739 O O . THR A 1 92 ? -26.542 -1.424 3.019 1.00 80.25 92 THR A O 1
ATOM 742 N N . ASP A 1 93 ? -27.895 -3.177 2.657 1.00 73.94 93 ASP A N 1
ATOM 743 C CA . ASP A 1 93 ? -27.316 -3.490 1.344 1.00 73.94 93 ASP A CA 1
ATOM 744 C C . ASP A 1 93 ? -27.494 -2.312 0.371 1.00 73.94 93 ASP A C 1
ATOM 746 O O . ASP A 1 93 ? -26.645 -2.081 -0.483 1.00 73.94 93 ASP A O 1
ATOM 750 N N . GLU A 1 94 ? -28.566 -1.532 0.542 1.00 78.56 94 GLU A N 1
ATOM 751 C CA . GLU A 1 94 ? -28.842 -0.310 -0.214 1.00 78.56 94 GLU A CA 1
ATOM 752 C C . GLU A 1 94 ? -27.804 0.786 0.064 1.00 78.56 94 GLU A C 1
ATOM 754 O O . GLU A 1 94 ? -27.264 1.334 -0.888 1.00 78.56 94 GLU A O 1
ATOM 759 N N . GLU A 1 95 ? -27.451 1.053 1.325 1.00 78.44 95 GLU A N 1
ATOM 760 C CA . GLU A 1 95 ? -26.385 2.009 1.679 1.00 78.44 95 GLU A CA 1
ATOM 761 C C . GLU A 1 95 ? -25.004 1.533 1.210 1.00 78.44 95 GLU A C 1
ATOM 763 O O . GLU A 1 95 ? -24.186 2.344 0.779 1.00 78.44 95 GLU A O 1
ATOM 768 N N . ILE A 1 96 ? -24.735 0.221 1.257 1.00 74.56 96 ILE A N 1
ATOM 769 C CA . ILE A 1 96 ? -23.499 -0.354 0.700 1.00 74.56 96 ILE A CA 1
ATOM 770 C C . ILE A 1 96 ? -23.466 -0.133 -0.809 1.00 74.56 96 ILE A C 1
ATOM 772 O O . ILE A 1 96 ? -22.445 0.289 -1.347 1.00 74.56 96 ILE A O 1
ATOM 776 N N . GLN A 1 97 ? -24.575 -0.410 -1.492 1.00 75.56 97 GLN A N 1
ATOM 777 C CA . GLN A 1 97 ? -24.683 -0.264 -2.934 1.00 75.56 97 GLN A CA 1
ATOM 778 C C . GLN A 1 97 ? -24.604 1.205 -3.365 1.00 75.56 97 GLN A C 1
ATOM 780 O O . GLN A 1 97 ? -23.922 1.494 -4.342 1.00 75.56 97 GLN A O 1
ATOM 785 N N . GLU A 1 98 ? -25.256 2.121 -2.653 1.00 81.81 98 GLU A N 1
ATOM 786 C CA . GLU A 1 98 ? -25.202 3.566 -2.901 1.00 81.81 98 GLU A CA 1
ATOM 787 C C . GLU A 1 98 ? -23.780 4.091 -2.692 1.00 81.81 98 GLU A C 1
ATOM 789 O O . GLU A 1 98 ? -23.203 4.679 -3.602 1.00 81.81 98 GLU A O 1
ATOM 794 N N . HIS A 1 99 ? -23.152 3.767 -1.557 1.00 77.94 99 HIS A N 1
ATOM 795 C CA . HIS A 1 99 ? -21.762 4.142 -1.303 1.00 77.94 99 HIS A CA 1
ATOM 796 C C . HIS A 1 99 ? -20.818 3.572 -2.368 1.00 77.94 99 HIS A C 1
ATOM 798 O O . HIS A 1 99 ? -19.902 4.257 -2.821 1.00 77.94 99 HIS A O 1
ATOM 804 N N . PHE A 1 100 ? -21.028 2.323 -2.781 1.00 68.19 100 PHE A N 1
ATOM 805 C CA . PHE A 1 100 ? -20.248 1.692 -3.835 1.00 68.19 100 PHE A CA 1
ATOM 806 C C . PHE A 1 100 ? -20.428 2.392 -5.186 1.00 68.19 100 PHE A C 1
ATOM 808 O O . PHE A 1 100 ? -19.440 2.667 -5.862 1.00 68.19 100 PHE A O 1
ATOM 815 N N . GLN A 1 101 ? -21.670 2.706 -5.564 1.00 75.94 101 GLN A N 1
ATOM 816 C CA . GLN A 1 101 ? -22.006 3.417 -6.799 1.00 75.94 101 GLN A CA 1
ATOM 817 C C . GLN A 1 101 ? -21.392 4.819 -6.836 1.00 75.94 101 GLN A C 1
ATOM 819 O O . GLN A 1 101 ? -20.780 5.187 -7.838 1.00 75.94 101 GLN A O 1
ATOM 824 N N . ASP A 1 102 ? -21.473 5.554 -5.729 1.00 77.88 102 ASP A N 1
ATOM 825 C CA . ASP A 1 102 ? -20.933 6.910 -5.604 1.00 77.88 102 ASP A CA 1
ATOM 826 C C . ASP A 1 102 ? -19.396 6.956 -5.616 1.00 77.88 102 ASP A C 1
ATOM 828 O O . ASP A 1 102 ? -18.809 8.014 -5.838 1.00 77.88 102 ASP A O 1
ATOM 832 N N . HIS A 1 103 ? -18.733 5.811 -5.417 1.00 73.56 103 HIS A N 1
ATOM 833 C CA . HIS A 1 103 ? -17.274 5.706 -5.338 1.00 73.56 103 HIS A CA 1
ATOM 834 C C . HIS A 1 103 ? -16.688 4.676 -6.319 1.00 73.56 103 HIS A C 1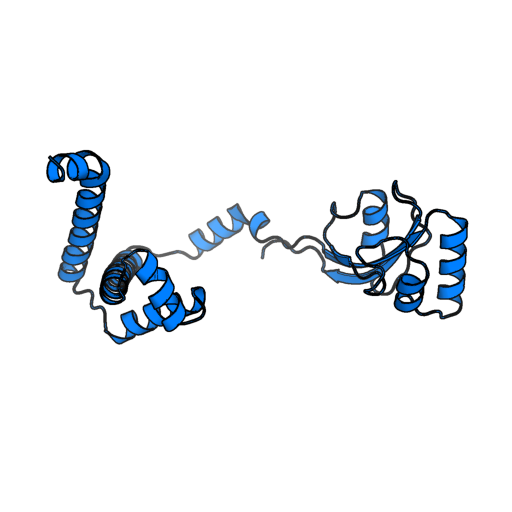
ATOM 836 O O . HIS A 1 103 ? -15.561 4.225 -6.126 1.00 73.56 103 HIS A O 1
ATOM 842 N N . GLN A 1 104 ? -17.400 4.318 -7.397 1.00 66.44 104 GLN A N 1
ATOM 843 C CA . GLN A 1 104 ? -16.934 3.323 -8.384 1.00 66.44 104 GLN A CA 1
ATOM 844 C C . GLN A 1 104 ? -15.562 3.646 -8.982 1.00 66.44 104 GLN A C 1
ATOM 846 O O . GLN A 1 104 ? -14.789 2.728 -9.254 1.00 66.44 104 GLN A O 1
ATOM 851 N N . GLU A 1 105 ? -15.240 4.930 -9.160 1.00 67.88 105 GLU A N 1
ATOM 852 C CA . GLU A 1 105 ? -13.923 5.374 -9.633 1.00 67.88 105 GLU A CA 1
ATOM 853 C C . GLU A 1 105 ? -12.807 5.046 -8.634 1.00 67.88 105 GLU A C 1
ATOM 855 O O . GLU A 1 105 ? -11.729 4.630 -9.044 1.00 67.88 105 GLU A O 1
ATOM 860 N N . ALA A 1 106 ? -13.071 5.135 -7.325 1.00 65.25 106 ALA A N 1
ATOM 861 C CA . ALA A 1 106 ? -12.101 4.773 -6.289 1.00 65.25 106 ALA A CA 1
ATOM 862 C C . ALA A 1 106 ? -11.818 3.261 -6.240 1.00 65.25 106 ALA A C 1
ATOM 864 O O . ALA A 1 106 ? -10.815 2.834 -5.669 1.00 65.25 106 ALA A O 1
ATOM 865 N N . TYR A 1 107 ? -12.701 2.456 -6.835 1.00 65.25 107 TYR A N 1
ATOM 866 C CA . TYR A 1 107 ? -12.562 1.007 -6.946 1.00 65.25 107 TYR A CA 1
ATOM 867 C C . TYR A 1 107 ? -12.173 0.554 -8.362 1.00 65.25 107 TYR A C 1
ATOM 869 O O . TYR A 1 107 ? -12.001 -0.645 -8.587 1.00 65.25 107 TYR A O 1
ATOM 877 N N . ALA A 1 108 ? -12.041 1.480 -9.318 1.00 72.44 108 ALA A N 1
ATOM 878 C CA . ALA A 1 108 ? -11.632 1.160 -10.674 1.00 72.44 108 ALA A CA 1
ATOM 879 C C . ALA A 1 108 ? -10.163 0.726 -10.699 1.00 72.44 108 ALA A C 1
ATOM 881 O O . ALA A 1 108 ? -9.293 1.348 -10.091 1.00 72.44 108 ALA A O 1
ATOM 882 N N . VAL A 1 109 ? -9.886 -0.350 -11.429 1.00 72.00 109 VAL A N 1
ATOM 883 C CA . VAL A 1 109 ? -8.518 -0.751 -11.752 1.00 72.00 109 VAL A CA 1
ATOM 884 C C . VAL A 1 109 ? -8.216 -0.181 -13.122 1.00 72.00 109 VAL A C 1
ATOM 886 O O . VAL A 1 109 ? -8.875 -0.541 -14.100 1.00 72.00 109 VAL A O 1
ATOM 889 N N . GLU A 1 110 ? -7.247 0.723 -13.188 1.00 80.88 110 GLU A N 1
ATOM 890 C CA . GLU A 1 110 ? -6.774 1.264 -14.457 1.00 80.88 110 GLU A CA 1
ATOM 891 C C . GLU A 1 110 ? -6.114 0.172 -15.308 1.00 80.88 110 GLU A C 1
ATOM 893 O O . GLU A 1 110 ? -5.631 -0.843 -14.801 1.00 80.88 110 GLU A O 1
ATOM 898 N N . GLU A 1 111 ? -6.107 0.373 -16.627 1.00 86.81 111 GLU A N 1
ATOM 899 C CA . GLU A 1 111 ? -5.360 -0.491 -17.539 1.00 86.81 111 GLU A CA 1
ATOM 900 C C . GLU A 1 111 ? -3.874 -0.432 -17.161 1.00 86.81 111 GLU A C 1
ATOM 902 O O . GLU A 1 111 ? -3.275 0.644 -17.153 1.00 86.81 111 GLU A O 1
ATOM 907 N N . GLN A 1 112 ? -3.282 -1.586 -16.863 1.00 91.62 112 GLN A N 1
ATOM 908 C CA . GLN A 1 112 ? -1.867 -1.706 -16.518 1.00 91.62 112 GLN A CA 1
ATOM 909 C C . GLN A 1 112 ? -1.171 -2.655 -17.478 1.00 91.62 112 GLN A C 1
ATOM 911 O O . GLN A 1 112 ? -1.732 -3.674 -17.887 1.00 91.62 112 GLN A O 1
ATOM 916 N N . ILE A 1 113 ? 0.078 -2.357 -17.804 1.00 93.94 113 ILE A N 1
ATOM 917 C CA . ILE A 1 113 ? 0.928 -3.245 -18.596 1.00 93.94 113 ILE A CA 1
ATOM 918 C C . ILE A 1 113 ? 2.241 -3.488 -17.868 1.00 93.94 113 ILE A C 1
ATOM 920 O O . ILE A 1 113 ? 2.842 -2.561 -17.330 1.00 93.94 113 ILE A O 1
ATOM 924 N N . LYS A 1 114 ? 2.698 -4.741 -17.875 1.00 96.19 114 LYS A N 1
ATOM 925 C CA . LYS A 1 114 ? 4.059 -5.076 -17.469 1.00 96.19 114 LYS A CA 1
ATOM 926 C C . LYS A 1 114 ? 4.965 -4.915 -18.670 1.00 96.19 114 LYS A C 1
ATOM 928 O O . LYS A 1 114 ? 4.759 -5.613 -19.669 1.00 96.19 114 LYS A O 1
ATOM 933 N N . VAL A 1 115 ? 5.944 -4.024 -18.583 1.00 97.00 115 VAL A N 1
ATOM 934 C CA . VAL A 1 115 ? 6.784 -3.693 -19.734 1.00 97.00 115 VAL A CA 1
ATOM 935 C C . VAL A 1 115 ? 8.258 -3.673 -19.403 1.00 97.00 115 VAL A C 1
ATOM 937 O O . VAL A 1 115 ? 8.678 -3.343 -18.298 1.00 97.00 115 VAL A O 1
ATOM 940 N N . SER A 1 116 ? 9.041 -3.981 -20.427 1.00 97.81 116 SER A N 1
ATOM 941 C CA . SER A 1 116 ? 10.474 -3.757 -20.442 1.00 97.81 116 SER A CA 1
ATOM 942 C C . SER A 1 116 ? 10.842 -2.889 -21.641 1.00 97.81 116 SER A C 1
ATOM 944 O O . SER A 1 116 ? 10.193 -2.969 -22.689 1.00 97.81 116 SER A O 1
ATOM 946 N N . HIS A 1 117 ? 11.895 -2.084 -21.532 1.00 98.25 117 HIS A N 1
ATOM 947 C CA . HIS A 1 117 ? 12.365 -1.263 -22.642 1.00 98.25 117 HIS A CA 1
ATOM 948 C C . HIS A 1 117 ? 13.887 -1.272 -22.823 1.00 98.25 117 HIS A C 1
ATOM 950 O O . HIS A 1 117 ? 14.651 -1.610 -21.921 1.00 98.25 117 HIS A O 1
ATOM 956 N N . ILE A 1 118 ? 14.328 -0.883 -24.016 1.00 98.44 118 ILE A N 1
ATOM 957 C CA . ILE A 1 118 ? 15.725 -0.568 -24.321 1.00 98.44 118 ILE A CA 1
ATOM 958 C C . ILE A 1 118 ? 15.746 0.847 -24.879 1.00 98.44 118 ILE A C 1
ATOM 960 O O . ILE A 1 118 ? 15.121 1.093 -25.910 1.00 98.44 118 ILE A O 1
ATOM 964 N N . LEU A 1 119 ? 16.436 1.761 -24.199 1.00 98.06 119 LEU A N 1
ATOM 965 C CA . LEU A 1 119 ? 16.615 3.140 -24.647 1.00 98.06 119 LEU A CA 1
ATOM 966 C C . LEU A 1 119 ? 17.986 3.296 -25.306 1.00 98.06 119 LEU A C 1
ATOM 968 O O . LEU A 1 119 ? 18.983 2.846 -24.753 1.00 98.06 119 LEU A O 1
ATOM 972 N N . VAL A 1 120 ? 18.045 3.948 -26.461 1.00 98.25 120 VAL A N 1
ATOM 973 C CA . VAL A 1 120 ? 19.291 4.304 -27.152 1.00 98.25 120 VAL A CA 1
ATOM 974 C C . VAL A 1 120 ? 19.208 5.715 -27.723 1.00 98.25 120 VAL A C 1
ATOM 976 O O . VAL A 1 120 ? 18.120 6.256 -27.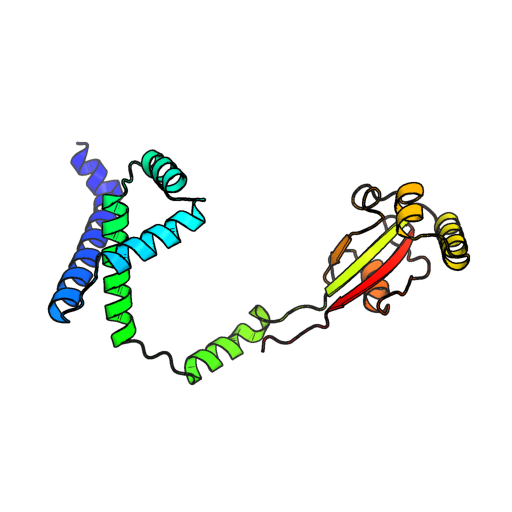918 1.00 98.25 120 VAL A O 1
ATOM 979 N N . GLU A 1 121 ? 20.353 6.336 -27.999 1.00 96.56 121 GLU A N 1
ATOM 980 C CA . GLU A 1 121 ? 20.398 7.751 -28.397 1.00 96.56 121 GLU A CA 1
ATOM 981 C C . GLU A 1 121 ? 19.860 7.995 -29.816 1.00 96.56 121 GLU A C 1
ATOM 983 O O . GLU A 1 121 ? 19.326 9.066 -30.110 1.00 96.56 121 GLU A O 1
ATOM 988 N N . ASN A 1 122 ? 20.004 7.022 -30.719 1.00 96.06 122 ASN A N 1
ATOM 989 C CA . ASN A 1 122 ? 19.703 7.197 -32.137 1.00 96.06 122 ASN A CA 1
ATOM 990 C C . ASN A 1 122 ? 18.946 6.007 -32.748 1.00 96.06 122 ASN A C 1
ATOM 992 O O . ASN A 1 122 ? 18.969 4.885 -32.249 1.00 96.06 122 ASN A O 1
ATOM 996 N N . GLU A 1 123 ? 18.268 6.274 -33.865 1.00 96.25 123 GLU A N 1
ATOM 997 C CA . GLU A 1 123 ? 17.411 5.300 -34.548 1.00 96.25 123 GLU A CA 1
ATOM 998 C C . GLU A 1 123 ? 18.200 4.110 -35.100 1.00 96.25 123 GLU A C 1
ATOM 1000 O O . GLU A 1 123 ? 17.693 2.992 -35.127 1.00 96.25 123 GLU A O 1
ATOM 1005 N N . GLN A 1 124 ? 19.445 4.339 -35.527 1.00 97.50 124 GLN A N 1
ATOM 1006 C CA . GLN A 1 124 ? 20.276 3.288 -36.101 1.00 97.50 124 GLN A CA 1
ATOM 1007 C C . GLN A 1 124 ? 20.550 2.189 -35.068 1.00 97.50 124 GLN A C 1
ATOM 1009 O O . GLN A 1 124 ? 20.324 1.017 -35.360 1.00 97.50 124 GLN A O 1
ATOM 1014 N N . GLU A 1 125 ? 20.951 2.557 -33.850 1.00 97.31 125 GLU A N 1
ATOM 1015 C CA . GLU A 1 125 ? 21.157 1.604 -32.753 1.00 97.31 125 GLU A CA 1
ATOM 1016 C C . GLU A 1 125 ? 19.872 0.844 -32.408 1.00 97.31 125 GLU A C 1
ATOM 1018 O O . GLU A 1 125 ? 19.898 -0.370 -32.195 1.00 97.31 125 GLU A O 1
ATOM 1023 N N . ALA A 1 126 ? 18.726 1.530 -32.418 1.00 97.50 126 ALA A N 1
ATOM 1024 C CA . ALA A 1 126 ? 17.436 0.906 -32.143 1.00 97.50 126 ALA A CA 1
ATOM 1025 C C . ALA A 1 126 ? 17.087 -0.148 -33.212 1.00 97.50 126 ALA A C 1
ATOM 1027 O O . ALA A 1 126 ? 16.631 -1.247 -32.888 1.00 97.50 126 ALA A O 1
ATOM 1028 N N . GLN A 1 127 ? 17.354 0.151 -34.486 1.00 97.62 127 GLN A N 1
ATOM 1029 C CA . GLN A 1 127 ? 17.145 -0.785 -35.595 1.00 97.62 127 GLN A CA 1
ATOM 1030 C C . GLN A 1 127 ? 18.112 -1.977 -35.558 1.00 97.62 127 GLN A C 1
ATOM 1032 O O . GLN A 1 127 ? 17.720 -3.110 -35.856 1.00 97.62 127 GLN A O 1
ATOM 1037 N N . GLU A 1 128 ? 19.363 -1.757 -35.152 1.00 97.62 128 GLU A N 1
ATOM 1038 C CA . GLU A 1 128 ? 20.333 -2.835 -34.937 1.00 97.62 128 GLU A CA 1
ATOM 1039 C C . GLU A 1 128 ? 19.848 -3.794 -33.837 1.00 97.62 128 GLU A C 1
ATOM 1041 O O . GLU A 1 128 ? 19.805 -5.008 -34.048 1.00 97.62 128 GLU A O 1
ATOM 1046 N N . ILE A 1 129 ? 19.375 -3.263 -32.705 1.00 97.19 129 ILE A N 1
ATOM 1047 C CA . ILE A 1 129 ? 18.781 -4.061 -31.620 1.00 97.19 129 ILE A CA 1
ATOM 1048 C C . ILE A 1 129 ? 17.557 -4.837 -32.115 1.00 97.19 129 ILE A C 1
ATOM 1050 O O . ILE A 1 129 ? 17.419 -6.026 -31.820 1.00 97.19 129 ILE A O 1
ATOM 1054 N N . LYS A 1 130 ? 16.680 -4.207 -32.905 1.00 96.56 130 LYS A N 1
ATOM 1055 C CA . LYS A 1 130 ? 15.500 -4.873 -33.472 1.00 96.56 130 LYS A CA 1
ATOM 1056 C C . LYS A 1 130 ? 15.880 -6.050 -34.372 1.00 96.56 130 LYS A C 1
ATOM 1058 O O . LYS A 1 130 ? 15.233 -7.096 -34.313 1.00 96.56 130 LYS A O 1
ATOM 1063 N N . THR A 1 131 ? 16.949 -5.898 -35.151 1.00 97.31 131 THR A N 1
ATOM 1064 C CA . THR A 1 131 ? 17.497 -6.964 -36.000 1.00 97.31 131 THR A CA 1
ATOM 1065 C C . THR A 1 131 ? 18.013 -8.127 -35.151 1.00 97.31 131 THR A C 1
ATOM 1067 O O . THR A 1 131 ? 17.612 -9.266 -35.376 1.00 97.31 131 THR A O 1
ATOM 1070 N N . LEU A 1 132 ? 18.804 -7.846 -34.109 1.00 96.94 132 LEU A N 1
ATOM 1071 C CA . LEU A 1 132 ? 19.314 -8.873 -33.189 1.00 96.94 132 LEU A CA 1
ATOM 1072 C C . LEU A 1 132 ? 18.184 -9.635 -32.480 1.00 96.94 132 LEU A C 1
ATOM 1074 O O . LEU A 1 132 ? 18.255 -10.852 -32.317 1.00 96.94 132 LEU A O 1
ATOM 1078 N N . LEU A 1 133 ? 17.114 -8.938 -32.090 1.00 96.06 133 LEU A N 1
ATOM 1079 C CA . LEU A 1 133 ? 15.923 -9.556 -31.500 1.00 96.06 133 LEU A CA 1
ATOM 1080 C C . LEU A 1 133 ? 15.191 -10.462 -32.499 1.00 96.06 133 LEU A C 1
ATOM 1082 O O . LEU A 1 133 ? 14.754 -11.552 -32.130 1.00 96.06 133 LEU A O 1
ATOM 1086 N N . ALA A 1 134 ? 15.084 -10.050 -33.765 1.00 94.12 134 ALA A N 1
ATOM 1087 C CA . ALA A 1 134 ? 14.483 -10.865 -34.822 1.00 94.12 134 ALA A CA 1
ATOM 1088 C C . ALA A 1 134 ? 15.304 -12.131 -35.137 1.00 94.12 134 ALA A C 1
ATOM 1090 O O . ALA A 1 134 ? 14.736 -13.157 -35.509 1.00 94.12 134 ALA A O 1
ATOM 1091 N N . GLU A 1 135 ? 16.622 -12.082 -34.938 1.00 95.88 135 GLU A N 1
ATOM 1092 C CA . GLU A 1 135 ? 17.539 -13.222 -35.075 1.00 95.88 135 GLU A CA 1
ATOM 1093 C C . GLU A 1 135 ? 17.543 -14.162 -33.850 1.00 95.88 135 GLU A C 1
ATOM 1095 O O . GLU A 1 135 ? 18.247 -15.173 -33.846 1.00 95.88 135 GLU A O 1
ATOM 1100 N N . GLY A 1 136 ? 16.726 -13.877 -32.828 1.00 93.62 136 GLY A N 1
ATOM 1101 C CA . GLY A 1 136 ? 16.580 -14.705 -31.626 1.00 93.62 136 GLY A CA 1
ATOM 1102 C C . GLY A 1 136 ? 17.407 -14.242 -30.424 1.00 93.62 136 GLY A C 1
ATOM 1103 O O . GLY A 1 136 ? 17.574 -15.006 -29.471 1.00 93.62 136 GLY A O 1
ATOM 1104 N N . GLY A 1 137 ? 17.925 -13.012 -30.450 1.00 95.31 137 GLY A N 1
ATOM 1105 C CA . GLY A 1 137 ? 18.589 -12.390 -29.307 1.00 95.31 137 GLY A CA 1
ATOM 1106 C C . GLY A 1 137 ? 17.674 -12.274 -28.082 1.00 95.31 137 GLY A C 1
ATOM 1107 O O . GLY A 1 137 ? 16.458 -12.110 -28.193 1.00 95.31 137 GLY A O 1
ATOM 1108 N N . ASN A 1 138 ? 18.264 -12.349 -26.886 1.00 97.19 138 ASN A N 1
ATOM 1109 C CA . ASN A 1 138 ? 17.532 -12.175 -25.635 1.00 97.19 138 ASN A CA 1
ATOM 1110 C C . ASN A 1 138 ? 17.348 -10.682 -25.322 1.00 97.19 138 ASN A C 1
ATOM 1112 O O . ASN A 1 138 ? 18.321 -9.931 -25.257 1.00 97.19 138 ASN A O 1
ATOM 1116 N N . PHE A 1 139 ? 16.103 -10.263 -25.088 1.00 97.69 139 PHE A N 1
ATOM 1117 C CA . PHE A 1 139 ? 15.773 -8.865 -24.801 1.00 97.69 139 PHE A CA 1
ATOM 1118 C C . PHE A 1 139 ? 16.476 -8.326 -23.554 1.00 97.69 139 PHE A C 1
ATOM 1120 O O . PHE A 1 139 ? 17.054 -7.247 -23.599 1.00 97.69 139 PHE A O 1
ATOM 1127 N N . ASN A 1 140 ? 16.474 -9.089 -22.463 1.00 97.19 140 ASN A N 1
ATOM 1128 C CA . ASN A 1 140 ? 17.004 -8.637 -21.181 1.00 97.19 140 ASN A CA 1
ATOM 1129 C C . ASN A 1 140 ? 18.532 -8.500 -21.232 1.00 97.19 140 ASN A C 1
ATOM 1131 O O . ASN A 1 140 ? 19.098 -7.617 -20.588 1.00 97.19 140 ASN A O 1
ATOM 1135 N N . ASP A 1 141 ? 19.204 -9.357 -22.001 1.00 97.94 141 ASP A N 1
ATOM 1136 C CA . ASP A 1 141 ? 20.652 -9.270 -22.204 1.00 97.94 141 ASP A CA 1
ATOM 1137 C C . ASP A 1 141 ? 21.013 -8.053 -23.064 1.00 97.94 141 ASP A C 1
ATOM 1139 O O . ASP A 1 141 ? 21.891 -7.275 -22.690 1.00 97.94 141 ASP A O 1
ATOM 1143 N N . LEU A 1 142 ? 20.277 -7.824 -24.158 1.00 97.69 142 LEU A N 1
ATOM 1144 C CA . LEU A 1 142 ? 20.455 -6.636 -24.999 1.00 97.69 142 LEU A CA 1
ATOM 1145 C C . LEU A 1 142 ? 20.141 -5.343 -24.240 1.00 97.69 142 LEU A C 1
ATOM 1147 O O . LEU A 1 142 ? 20.843 -4.352 -24.420 1.00 97.69 142 LEU A O 1
ATOM 1151 N N . ALA A 1 143 ? 19.145 -5.351 -23.354 1.00 98.00 143 ALA A N 1
ATOM 1152 C CA . ALA A 1 143 ? 18.846 -4.220 -22.487 1.00 98.00 143 ALA A CA 1
ATOM 1153 C C . ALA A 1 143 ? 20.022 -3.901 -21.553 1.00 98.00 143 ALA A C 1
ATOM 1155 O O . ALA A 1 143 ? 20.464 -2.754 -21.508 1.00 98.00 143 ALA A O 1
ATOM 1156 N N . ARG A 1 144 ? 20.594 -4.908 -20.877 1.00 97.94 144 ARG A N 1
ATOM 1157 C CA . ARG A 1 144 ? 21.784 -4.730 -20.021 1.00 97.94 144 ARG A CA 1
ATOM 1158 C C . ARG A 1 144 ? 23.005 -4.253 -20.792 1.00 97.94 144 ARG A C 1
ATOM 1160 O O . ARG A 1 144 ? 23.790 -3.470 -20.270 1.00 97.94 144 ARG A O 1
ATOM 1167 N N . GLU A 1 145 ? 23.189 -4.724 -22.019 1.00 97.19 145 GLU A N 1
ATOM 1168 C CA . GLU A 1 145 ? 24.355 -4.368 -22.825 1.00 97.19 145 GLU A CA 1
ATOM 1169 C C . GLU A 1 145 ? 24.220 -2.967 -23.438 1.00 97.19 145 GLU A C 1
ATOM 1171 O O . GLU A 1 145 ? 25.162 -2.172 -23.390 1.00 97.19 145 GLU A O 1
ATOM 1176 N N . ARG A 1 146 ? 23.050 -2.655 -24.005 1.00 97.44 146 ARG A N 1
ATOM 1177 C CA . ARG A 1 146 ? 22.867 -1.532 -24.935 1.00 97.44 146 ARG A CA 1
ATOM 1178 C C . ARG A 1 146 ? 21.998 -0.401 -24.415 1.00 97.44 146 ARG A C 1
ATOM 1180 O O . ARG A 1 146 ? 22.158 0.707 -24.909 1.00 97.44 146 ARG A O 1
ATOM 1187 N N . SER A 1 147 ? 21.125 -0.640 -23.435 1.00 98.00 147 SER A N 1
ATOM 1188 C CA . SER A 1 147 ? 20.258 0.429 -22.936 1.00 98.00 147 SER A CA 1
ATOM 1189 C C . SER A 1 147 ? 21.087 1.555 -22.316 1.00 98.00 147 SER A C 1
ATOM 1191 O O . SER A 1 147 ? 22.081 1.308 -21.620 1.00 98.00 147 SER A O 1
ATOM 1193 N N . THR A 1 148 ? 20.680 2.793 -22.557 1.00 97.50 148 THR A N 1
ATOM 1194 C CA . THR A 1 148 ? 21.215 3.995 -21.915 1.00 97.50 148 THR A CA 1
ATOM 1195 C C . THR A 1 148 ? 20.371 4.433 -20.720 1.00 97.50 148 THR A C 1
ATOM 1197 O O . THR A 1 148 ? 20.795 5.337 -20.005 1.00 97.50 148 THR A O 1
ATOM 1200 N N . ASP A 1 149 ? 19.234 3.776 -20.450 1.00 96.50 149 ASP A N 1
ATOM 1201 C CA . ASP A 1 149 ? 18.410 4.060 -19.273 1.00 96.50 149 ASP A CA 1
ATOM 1202 C C . ASP A 1 149 ? 19.046 3.497 -17.985 1.00 96.50 149 ASP A C 1
ATOM 1204 O O . ASP A 1 149 ? 19.058 2.279 -17.790 1.00 96.50 149 ASP A O 1
ATOM 1208 N N . PRO A 1 150 ? 19.544 4.339 -17.061 1.00 94.19 150 PRO A N 1
ATOM 1209 C CA . PRO A 1 150 ? 20.146 3.859 -15.821 1.00 94.19 150 PRO A CA 1
ATOM 1210 C C . PRO A 1 150 ? 19.134 3.215 -14.861 1.00 94.19 150 PRO A C 1
ATOM 1212 O O . PRO A 1 150 ? 19.556 2.476 -13.970 1.00 94.19 150 PRO A O 1
ATOM 1215 N N . GLY A 1 151 ? 17.832 3.497 -15.005 1.00 93.50 151 GLY A N 1
ATOM 1216 C CA . GLY A 1 151 ? 16.790 3.010 -14.098 1.00 93.50 151 GLY A CA 1
ATOM 1217 C C . GLY A 1 151 ? 16.497 1.520 -14.265 1.00 93.50 151 GLY A C 1
ATOM 1218 O O . GLY A 1 151 ? 16.399 0.795 -13.273 1.00 93.50 151 GLY A O 1
ATOM 1219 N N . SER A 1 152 ? 16.419 1.054 -15.511 1.00 95.88 152 SER A N 1
ATOM 1220 C CA . SER A 1 152 ? 16.000 -0.312 -15.841 1.00 95.88 152 SER A CA 1
ATOM 1221 C C . SER A 1 152 ? 17.099 -1.180 -16.461 1.00 95.88 152 SER A C 1
ATOM 1223 O O . SER A 1 152 ? 16.998 -2.410 -16.413 1.00 95.88 152 SER A O 1
ATOM 1225 N N . LYS A 1 153 ? 18.181 -0.589 -16.998 1.00 96.38 153 LYS A N 1
ATOM 1226 C CA . LYS A 1 153 ? 19.248 -1.311 -17.723 1.00 96.38 153 LYS A CA 1
ATOM 1227 C C . LYS A 1 153 ? 19.725 -2.567 -17.005 1.00 96.38 153 LYS A C 1
ATOM 1229 O O . LYS A 1 153 ? 19.645 -3.657 -17.564 1.00 96.38 153 LYS A O 1
ATOM 1234 N N . GLU A 1 154 ? 20.177 -2.442 -15.758 1.00 96.25 154 GLU A N 1
ATOM 1235 C CA . GLU A 1 154 ? 20.738 -3.564 -14.984 1.00 96.25 154 GLU A CA 1
ATOM 1236 C C . GLU A 1 154 ? 19.703 -4.668 -14.700 1.00 96.25 154 GLU A C 1
ATOM 1238 O O . GLU A 1 154 ? 20.030 -5.853 -14.566 1.00 96.25 154 GLU A O 1
ATOM 1243 N N . GLN A 1 155 ? 18.423 -4.299 -14.688 1.00 96.50 155 GLN A N 1
ATOM 1244 C CA . GLN A 1 155 ? 17.288 -5.197 -14.490 1.00 96.50 155 GLN A CA 1
ATOM 1245 C C . GLN A 1 155 ? 16.789 -5.804 -15.810 1.00 96.50 155 GLN A C 1
ATOM 1247 O O . GLN A 1 155 ? 15.794 -6.519 -15.827 1.00 96.50 155 GLN A O 1
ATOM 1252 N N . GLY A 1 156 ? 17.521 -5.617 -16.913 1.00 96.19 156 GLY A N 1
ATOM 1253 C CA . GLY A 1 156 ? 17.134 -6.140 -18.220 1.00 96.19 156 GLY A CA 1
ATOM 1254 C C . GLY A 1 156 ? 16.059 -5.305 -18.907 1.00 96.19 156 GLY A C 1
ATOM 1255 O O . GLY A 1 156 ? 15.324 -5.839 -19.734 1.00 96.19 156 GLY A O 1
ATOM 1256 N N . GLY A 1 157 ? 15.977 -4.017 -18.575 1.00 96.88 157 GLY A N 1
ATOM 1257 C CA . GLY A 1 157 ? 15.001 -3.097 -19.141 1.00 96.88 157 GLY A CA 1
ATOM 1258 C C . GLY A 1 157 ? 13.646 -3.118 -18.441 1.00 96.88 157 GLY A C 1
ATOM 1259 O O . GLY A 1 157 ? 12.759 -2.409 -18.892 1.00 96.88 157 GLY A O 1
ATOM 1260 N N . ASP A 1 158 ? 13.472 -3.913 -17.380 1.00 97.31 158 ASP A N 1
ATOM 1261 C CA . ASP A 1 158 ? 12.201 -4.056 -16.658 1.00 97.31 158 ASP A CA 1
ATOM 1262 C C . ASP A 1 158 ? 11.787 -2.738 -15.984 1.00 97.31 158 ASP A C 1
ATOM 1264 O O . ASP A 1 158 ? 12.536 -2.180 -15.178 1.00 97.31 158 ASP A O 1
ATOM 1268 N N . LEU A 1 159 ? 10.593 -2.254 -16.325 1.00 95.19 159 LEU A N 1
ATOM 1269 C CA . LEU A 1 159 ? 9.960 -1.072 -15.735 1.00 95.19 159 LEU A CA 1
ATOM 1270 C C . LEU A 1 159 ? 8.838 -1.455 -14.758 1.00 95.19 159 LEU A C 1
ATOM 1272 O O . LEU A 1 159 ? 8.251 -0.588 -14.117 1.00 95.19 159 LEU A O 1
ATOM 1276 N N . GLY A 1 160 ? 8.542 -2.748 -14.613 1.00 94.69 160 GLY A N 1
ATOM 1277 C CA . GLY A 1 160 ? 7.440 -3.235 -13.799 1.00 94.69 160 GLY A CA 1
ATOM 1278 C C . GLY A 1 160 ? 6.078 -3.001 -14.452 1.00 94.69 160 GLY A C 1
ATOM 1279 O O . GLY A 1 160 ? 5.941 -3.023 -15.676 1.00 94.69 160 GLY A O 1
ATOM 1280 N N . MET A 1 161 ? 5.053 -2.858 -13.608 1.00 93.69 161 MET A N 1
ATOM 1281 C CA . MET A 1 161 ? 3.692 -2.520 -14.027 1.00 93.69 161 MET A CA 1
ATOM 1282 C C . MET A 1 161 ? 3.556 -1.005 -14.107 1.00 93.69 161 MET A C 1
ATOM 1284 O O . MET A 1 161 ? 3.801 -0.337 -13.106 1.00 93.69 161 MET A O 1
ATOM 1288 N N . ILE A 1 162 ? 3.122 -0.504 -15.261 1.00 93.62 162 ILE A N 1
ATOM 1289 C CA . ILE A 1 162 ? 2.877 0.923 -15.487 1.00 93.62 162 ILE A CA 1
ATOM 1290 C C . ILE A 1 162 ? 1.420 1.176 -15.879 1.00 93.62 162 ILE A C 1
ATOM 1292 O O . ILE A 1 162 ? 0.779 0.329 -16.517 1.00 93.62 162 ILE A O 1
ATOM 1296 N N . THR A 1 163 ? 0.917 2.355 -15.522 1.00 91.75 163 THR A N 1
ATOM 1297 C CA . THR A 1 163 ? -0.338 2.931 -16.030 1.00 91.75 163 THR A CA 1
ATOM 1298 C C . THR A 1 163 ? -0.068 3.969 -17.125 1.00 91.75 163 THR A C 1
ATOM 1300 O O . THR A 1 163 ? 1.073 4.358 -17.385 1.00 91.75 163 THR A O 1
ATOM 1303 N N . ARG A 1 164 ? -1.123 4.402 -17.825 1.00 88.94 164 ARG A N 1
ATOM 1304 C CA . ARG A 1 164 ? -1.008 5.467 -18.832 1.00 88.94 164 ARG A CA 1
ATOM 1305 C C . ARG A 1 164 ? -0.637 6.788 -18.156 1.00 88.94 164 ARG A C 1
ATOM 1307 O O . ARG A 1 164 ? -1.250 7.179 -17.172 1.00 88.94 164 ARG A O 1
ATOM 1314 N N . GLY A 1 165 ? 0.299 7.512 -18.748 1.00 88.00 165 GLY A N 1
ATOM 1315 C CA . GLY A 1 165 ? 0.803 8.803 -18.291 1.00 88.00 165 GLY A CA 1
ATOM 1316 C C . GLY A 1 165 ? 2.140 8.721 -17.556 1.00 88.00 165 GLY A C 1
ATOM 1317 O O . GLY A 1 165 ? 2.734 9.765 -17.297 1.00 88.00 165 GLY A O 1
ATOM 1318 N N . GLU A 1 166 ? 2.639 7.521 -17.241 1.00 89.25 166 GLU A N 1
ATOM 1319 C CA . GLU A 1 166 ? 3.885 7.350 -16.482 1.00 89.25 166 GLU A CA 1
ATOM 1320 C C . GLU A 1 166 ? 5.153 7.501 -17.339 1.00 89.25 166 GLU A C 1
ATOM 1322 O O . GLU A 1 166 ? 6.160 8.004 -16.842 1.00 89.25 166 GLU A O 1
ATOM 1327 N N . MET A 1 167 ? 5.116 7.097 -18.617 1.00 88.88 167 MET A N 1
ATOM 1328 C CA . MET A 1 167 ? 6.312 7.006 -19.477 1.00 88.88 167 MET A CA 1
ATOM 1329 C C . MET A 1 167 ? 6.364 8.036 -20.617 1.00 88.88 167 MET A C 1
ATOM 1331 O O . MET A 1 167 ? 7.369 8.116 -21.326 1.00 88.88 167 MET A O 1
ATOM 1335 N N . GLY A 1 168 ? 5.305 8.832 -20.792 1.00 89.50 168 GLY A N 1
ATOM 1336 C CA . GLY A 1 168 ? 5.167 9.817 -21.869 1.00 89.50 168 GLY A CA 1
ATOM 1337 C C . GLY A 1 168 ? 4.281 9.335 -23.022 1.00 89.50 168 GLY A C 1
ATOM 1338 O O . GLY A 1 168 ? 4.124 8.137 -23.261 1.00 89.50 168 GLY A O 1
ATOM 1339 N N . GLU A 1 169 ? 3.687 10.288 -23.745 1.00 92.12 169 GLU A N 1
ATOM 1340 C CA . GLU A 1 169 ? 2.626 10.027 -24.728 1.00 92.12 169 GLU A CA 1
ATOM 1341 C C . GLU A 1 169 ? 3.082 9.087 -25.855 1.00 92.12 169 GLU A C 1
ATOM 1343 O O . GLU A 1 169 ? 2.367 8.145 -26.207 1.00 92.12 169 GLU A O 1
ATOM 1348 N N . GLU A 1 170 ? 4.290 9.292 -26.387 1.00 93.06 170 GLU A N 1
ATOM 1349 C CA . GLU A 1 170 ? 4.829 8.485 -27.482 1.00 93.06 170 GLU A CA 1
ATOM 1350 C C . GLU A 1 170 ? 5.080 7.034 -27.055 1.00 93.06 170 GLU A C 1
ATOM 1352 O O . GLU A 1 170 ? 4.817 6.104 -27.823 1.00 93.06 170 GLU A O 1
ATOM 1357 N N . PHE A 1 171 ? 5.558 6.830 -25.823 1.00 95.50 171 PHE A N 1
ATOM 1358 C CA . PHE A 1 171 ? 5.784 5.499 -25.266 1.00 95.50 171 PHE A CA 1
ATOM 1359 C C . PHE A 1 171 ? 4.451 4.786 -25.030 1.00 95.50 171 PHE A C 1
ATOM 1361 O O . PHE A 1 171 ? 4.253 3.666 -25.506 1.00 95.50 171 PHE A O 1
ATOM 1368 N N . ASP A 1 172 ? 3.516 5.449 -24.351 1.00 93.06 172 ASP A N 1
ATOM 1369 C CA . ASP A 1 172 ? 2.239 4.862 -23.950 1.00 93.06 172 ASP A CA 1
ATOM 1370 C C . ASP A 1 172 ? 1.371 4.482 -25.148 1.00 93.06 172 ASP A C 1
ATOM 1372 O O . ASP A 1 172 ? 0.727 3.426 -25.149 1.00 93.06 172 ASP A O 1
ATOM 1376 N N . GLN A 1 173 ? 1.357 5.318 -26.191 1.00 92.44 173 GLN A N 1
ATOM 1377 C CA . GLN A 1 173 ? 0.581 5.050 -27.399 1.00 92.44 173 GLN A CA 1
ATOM 1378 C C . GLN A 1 173 ? 0.980 3.713 -28.035 1.00 92.44 173 GLN A C 1
ATOM 1380 O O . GLN A 1 173 ? 0.113 2.961 -28.489 1.00 92.44 173 GLN A O 1
ATOM 1385 N N . VAL A 1 174 ? 2.279 3.404 -28.048 1.00 95.25 174 VAL A N 1
ATOM 1386 C CA . VAL A 1 174 ? 2.797 2.161 -28.623 1.00 95.25 174 VAL A CA 1
ATOM 1387 C C . VAL A 1 174 ? 2.689 1.014 -27.625 1.00 95.25 174 VAL A C 1
ATOM 1389 O O . VAL A 1 174 ? 2.140 -0.031 -27.969 1.00 95.25 174 VAL A O 1
ATOM 1392 N N . ALA A 1 175 ? 3.158 1.202 -26.390 1.00 94.94 175 ALA A N 1
ATOM 1393 C CA . ALA A 1 175 ? 3.216 0.152 -25.377 1.00 94.94 175 ALA A CA 1
ATOM 1394 C C . ALA A 1 175 ? 1.835 -0.458 -25.102 1.00 94.94 175 ALA A C 1
ATOM 1396 O O . ALA A 1 175 ? 1.677 -1.674 -25.144 1.00 94.94 175 ALA A O 1
ATOM 1397 N N . PHE A 1 176 ? 0.800 0.363 -24.921 1.00 92.81 176 PHE A N 1
ATOM 1398 C CA . PHE A 1 176 ? -0.541 -0.148 -24.630 1.00 92.81 176 PHE A CA 1
ATOM 1399 C C . PHE A 1 176 ? -1.272 -0.738 -25.847 1.00 92.81 176 PHE A C 1
ATOM 1401 O O . PHE A 1 176 ? -2.270 -1.449 -25.676 1.00 92.81 176 PHE A O 1
ATOM 1408 N N . ALA A 1 177 ? -0.807 -0.454 -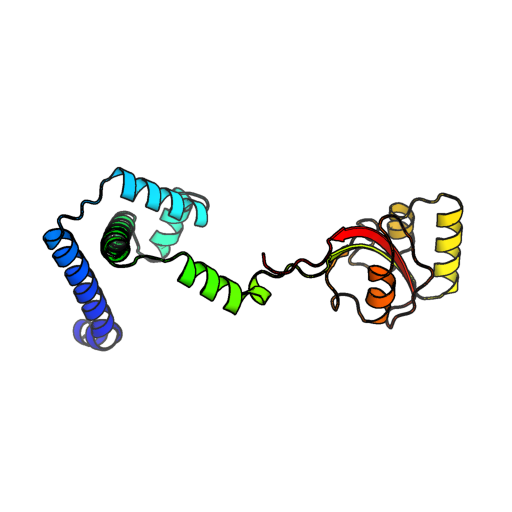27.069 1.00 92.75 177 ALA A N 1
ATOM 1409 C CA . ALA A 1 177 ? -1.340 -1.046 -28.296 1.00 92.75 177 ALA A CA 1
ATOM 1410 C C . ALA A 1 177 ? -0.761 -2.444 -28.583 1.00 92.75 177 ALA A C 1
ATOM 1412 O O . ALA A 1 177 ? -1.368 -3.221 -29.328 1.00 92.75 177 ALA A O 1
ATOM 1413 N N . LEU A 1 178 ? 0.393 -2.775 -27.996 1.00 93.44 178 LEU A N 1
ATOM 1414 C CA . LEU A 1 178 ? 1.020 -4.085 -28.131 1.00 93.44 178 LEU A CA 1
ATOM 1415 C C . LEU A 1 178 ? 0.245 -5.171 -27.375 1.00 93.44 178 LEU A C 1
ATOM 1417 O O . LEU A 1 178 ? -0.369 -4.945 -26.332 1.00 93.44 178 LEU A O 1
ATOM 1421 N N . GLN A 1 179 ? 0.312 -6.389 -27.905 1.00 92.81 179 GLN A N 1
ATOM 1422 C CA . GLN A 1 179 ? -0.147 -7.591 -27.214 1.00 92.81 179 GLN A CA 1
ATOM 1423 C C . GLN A 1 179 ? 0.969 -8.165 -26.326 1.00 92.81 179 GLN A C 1
ATOM 1425 O O . GLN A 1 179 ? 2.148 -8.004 -26.657 1.00 92.81 179 GLN A O 1
ATOM 1430 N N . PRO A 1 180 ? 0.633 -8.898 -25.249 1.00 93.06 180 PRO A N 1
ATOM 1431 C CA . PRO A 1 180 ? 1.618 -9.624 -24.450 1.00 93.06 180 PRO A CA 1
ATOM 1432 C C . PRO A 1 180 ? 2.554 -10.490 -25.308 1.00 93.06 180 PRO A C 1
ATOM 1434 O O . PRO A 1 180 ? 2.121 -11.211 -26.210 1.00 93.06 180 PRO A O 1
ATOM 1437 N N . GLY A 1 181 ? 3.851 -10.400 -25.034 1.00 91.88 181 GLY A N 1
ATOM 1438 C CA . GLY A 1 181 ? 4.939 -11.032 -25.778 1.00 91.88 181 GLY A CA 1
ATOM 1439 C C . GLY A 1 181 ? 5.417 -10.265 -27.018 1.00 91.88 181 GLY A C 1
ATOM 1440 O O . GLY A 1 181 ? 6.410 -10.676 -27.621 1.00 91.88 181 GLY A O 1
ATOM 1441 N N . GLN A 1 182 ? 4.755 -9.176 -27.423 1.00 94.56 182 GLN A N 1
ATOM 1442 C CA . GLN A 1 182 ? 5.178 -8.391 -28.584 1.00 94.56 182 GLN A CA 1
ATOM 1443 C C . GLN A 1 182 ? 6.275 -7.383 -28.243 1.00 94.56 182 GLN A C 1
ATOM 1445 O O . GLN A 1 182 ? 6.376 -6.883 -27.124 1.00 94.56 182 GLN A O 1
ATOM 1450 N N . ILE A 1 183 ? 7.073 -7.070 -29.266 1.00 96.38 183 ILE A N 1
ATOM 1451 C CA . ILE A 1 183 ? 8.142 -6.076 -29.225 1.00 96.38 183 ILE A CA 1
ATOM 1452 C C . ILE A 1 183 ? 7.843 -5.008 -30.280 1.00 96.38 183 ILE A C 1
ATOM 1454 O O . ILE A 1 183 ? 7.655 -5.357 -31.450 1.00 96.38 183 ILE A O 1
ATOM 1458 N N . SER A 1 184 ? 7.850 -3.732 -29.899 1.00 97.12 184 SER A N 1
ATOM 1459 C CA . SER A 1 184 ? 7.613 -2.596 -30.794 1.00 97.12 184 SER A CA 1
ATOM 1460 C C . SER A 1 184 ? 8.704 -2.433 -31.852 1.00 97.12 184 SER A C 1
ATOM 1462 O O . SER A 1 184 ? 9.814 -2.960 -31.729 1.00 97.12 184 SER A O 1
ATOM 1464 N N . ASP A 1 185 ? 8.396 -1.652 -32.880 1.00 97.06 185 ASP A N 1
ATOM 1465 C CA . ASP A 1 185 ? 9.413 -0.953 -33.669 1.00 97.06 185 ASP A CA 1
ATOM 1466 C C . ASP A 1 185 ? 10.021 0.208 -32.850 1.00 97.06 185 ASP A C 1
ATOM 1468 O O . ASP A 1 185 ? 9.479 0.537 -31.787 1.00 97.06 185 ASP A O 1
ATOM 1472 N N . PRO A 1 186 ? 11.139 0.824 -33.287 1.00 97.44 186 PRO A N 1
ATOM 1473 C CA . PRO A 1 186 ? 11.713 1.978 -32.601 1.00 97.44 186 PRO A CA 1
ATOM 1474 C C . PRO A 1 186 ? 10.715 3.121 -32.411 1.00 97.44 186 PRO A C 1
ATOM 1476 O O . PRO A 1 186 ? 10.152 3.644 -33.372 1.00 97.44 186 PRO A O 1
ATOM 1479 N N . VAL A 1 187 ? 10.535 3.529 -31.158 1.00 97.38 187 VAL A N 1
ATOM 1480 C CA . VAL A 1 187 ? 9.642 4.618 -30.754 1.00 97.38 187 VAL A CA 1
ATOM 1481 C C . VAL A 1 187 ? 10.482 5.815 -30.352 1.00 97.38 187 VAL A C 1
ATOM 1483 O O . VAL A 1 187 ? 11.292 5.723 -29.434 1.00 97.38 187 VAL A O 1
ATOM 1486 N N . LYS A 1 188 ? 10.308 6.943 -31.036 1.00 96.69 188 LYS A N 1
ATOM 1487 C CA . LYS A 1 188 ? 11.036 8.173 -30.726 1.00 96.69 188 LYS A CA 1
ATOM 1488 C C . LYS A 1 188 ? 10.368 8.924 -29.573 1.00 96.69 188 LYS A C 1
ATOM 1490 O O . LYS A 1 188 ? 9.163 9.136 -29.621 1.00 96.69 188 LYS A O 1
ATOM 1495 N N . SER A 1 189 ? 11.163 9.390 -28.618 1.00 94.31 189 SER A N 1
ATOM 1496 C CA . SER A 1 189 ? 10.757 10.313 -27.551 1.00 94.31 189 SER A CA 1
ATOM 1497 C C . SER A 1 189 ? 11.764 11.464 -27.415 1.00 94.31 189 SER A C 1
ATOM 1499 O O . SER A 1 189 ? 12.719 11.574 -28.192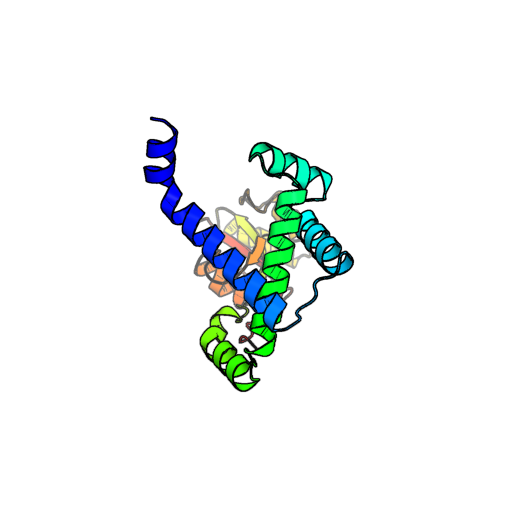 1.00 94.31 189 SER A O 1
ATOM 1501 N N . GLU A 1 190 ? 11.577 12.322 -26.410 1.00 92.44 190 GLU A N 1
ATOM 1502 C CA . GLU A 1 190 ? 12.568 13.337 -26.036 1.00 92.44 190 GLU A CA 1
ATOM 1503 C C . GLU A 1 190 ? 13.876 12.747 -25.474 1.00 92.44 190 GLU A C 1
ATOM 1505 O O . GLU A 1 190 ? 14.917 13.403 -25.536 1.00 92.44 190 GLU A O 1
ATOM 1510 N N . TYR A 1 191 ? 13.846 11.505 -24.979 1.00 92.19 191 TYR A N 1
ATOM 1511 C CA . TYR A 1 191 ? 14.994 10.828 -24.368 1.00 92.19 191 TYR A CA 1
ATOM 1512 C C . TYR A 1 191 ? 15.828 10.011 -25.363 1.00 92.19 191 TYR A C 1
ATOM 1514 O O . TYR A 1 191 ? 16.939 9.599 -25.032 1.00 92.19 191 TYR A O 1
ATOM 1522 N N . GLY A 1 192 ? 15.314 9.770 -26.573 1.00 95.88 192 GLY A N 1
ATOM 1523 C CA . GLY A 1 192 ? 15.976 8.969 -27.602 1.00 95.88 192 GLY A CA 1
ATOM 1524 C C . GLY A 1 192 ? 15.001 8.046 -28.327 1.00 95.88 192 GLY A C 1
ATOM 1525 O O . GLY A 1 192 ? 13.886 8.444 -28.668 1.00 95.88 192 GLY A O 1
ATOM 1526 N N . TYR A 1 193 ? 15.431 6.814 -28.586 1.00 98.19 193 TYR A N 1
ATOM 1527 C CA . TYR A 1 193 ? 14.631 5.775 -29.227 1.00 98.19 193 TYR A CA 1
ATOM 1528 C C . TYR A 1 193 ? 14.448 4.580 -28.299 1.00 98.19 193 TYR A C 1
ATOM 1530 O O . TYR A 1 193 ? 15.416 4.040 -27.766 1.00 98.19 193 TYR A O 1
ATOM 1538 N N . HIS A 1 194 ? 13.201 4.149 -28.150 1.00 98.00 194 HIS A N 1
ATOM 1539 C CA . HIS A 1 194 ? 12.810 3.021 -27.321 1.00 98.00 194 HIS A CA 1
ATOM 1540 C C . HIS A 1 194 ? 12.473 1.802 -28.178 1.00 98.00 194 HIS A C 1
ATOM 1542 O O . HIS A 1 194 ? 11.722 1.903 -29.148 1.00 98.00 194 HIS A O 1
ATOM 1548 N N . ILE A 1 195 ? 12.957 0.634 -27.768 1.00 98.19 195 ILE A N 1
ATOM 1549 C CA . ILE A 1 195 ? 12.368 -0.655 -28.136 1.00 98.19 195 ILE A CA 1
ATOM 1550 C C . ILE A 1 195 ? 11.581 -1.151 -26.930 1.00 98.19 195 ILE A C 1
ATOM 1552 O O . ILE A 1 195 ? 12.156 -1.315 -25.857 1.00 98.19 195 ILE A O 1
ATOM 1556 N N . ILE A 1 196 ? 10.286 -1.389 -27.097 1.00 98.25 196 ILE A N 1
ATOM 1557 C CA . ILE A 1 196 ? 9.364 -1.707 -26.004 1.00 98.25 196 ILE A CA 1
ATOM 1558 C C . ILE A 1 196 ? 8.933 -3.161 -26.127 1.00 98.25 196 ILE A C 1
ATOM 1560 O O . ILE A 1 196 ? 8.592 -3.611 -27.218 1.00 98.25 196 ILE A O 1
ATOM 1564 N N . LYS A 1 197 ? 8.908 -3.891 -25.017 1.00 97.50 197 LYS A N 1
ATOM 1565 C CA . LYS A 1 197 ? 8.349 -5.238 -24.916 1.00 97.50 197 LYS A CA 1
ATOM 1566 C C . LYS A 1 197 ? 7.266 -5.255 -23.849 1.00 97.50 197 LYS A C 1
ATOM 1568 O O . LYS A 1 197 ? 7.517 -4.841 -22.723 1.00 97.50 197 LYS A O 1
ATOM 1573 N N . VAL A 1 198 ? 6.084 -5.754 -24.198 1.00 96.19 198 VAL A N 1
ATOM 1574 C CA . VAL A 1 198 ? 4.997 -5.979 -23.233 1.00 96.19 198 VAL A CA 1
ATOM 1575 C C . VAL A 1 198 ? 5.024 -7.436 -22.820 1.00 96.19 198 VAL A C 1
ATOM 1577 O O . VAL A 1 198 ? 4.938 -8.316 -23.671 1.00 96.19 198 VAL A O 1
ATOM 1580 N N . ASP A 1 199 ? 5.133 -7.702 -21.527 1.00 92.62 199 ASP A N 1
ATOM 1581 C CA . ASP A 1 199 ? 5.116 -9.055 -20.977 1.00 92.62 199 ASP A CA 1
ATOM 1582 C C . ASP A 1 199 ? 3.703 -9.475 -20.576 1.00 92.62 199 ASP A C 1
ATOM 1584 O O . ASP A 1 199 ? 3.273 -10.586 -20.884 1.00 92.62 199 ASP A O 1
ATOM 1588 N N . GLU A 1 200 ? 2.963 -8.574 -19.931 1.00 92.44 200 GLU A N 1
ATOM 1589 C CA . GLU A 1 200 ? 1.617 -8.828 -19.419 1.00 92.44 200 GLU A CA 1
ATOM 1590 C C . GLU A 1 200 ? 0.739 -7.588 -19.583 1.00 92.44 200 GLU A C 1
ATOM 1592 O O . GLU A 1 200 ? 1.228 -6.458 -19.596 1.00 92.44 200 GLU A O 1
ATOM 1597 N N . LYS A 1 201 ? -0.572 -7.805 -19.692 1.00 89.88 201 LYS A N 1
ATOM 1598 C CA . LYS A 1 201 ? -1.569 -6.742 -19.770 1.00 89.88 201 LYS A CA 1
ATOM 1599 C C . LYS A 1 201 ? -2.731 -7.061 -18.841 1.00 89.88 201 LYS A C 1
ATOM 1601 O O . LYS A 1 201 ? -3.337 -8.129 -18.937 1.00 89.88 201 LYS A O 1
ATOM 1606 N N . THR A 1 202 ? -3.027 -6.122 -17.955 1.00 87.12 202 THR A N 1
ATOM 1607 C CA . THR A 1 202 ? -4.171 -6.140 -17.051 1.00 87.12 202 THR A CA 1
ATOM 1608 C C . THR A 1 202 ? -5.190 -5.148 -17.582 1.00 87.12 202 THR A C 1
ATOM 1610 O O . THR A 1 202 ? -4.965 -3.941 -17.583 1.00 87.12 202 THR A O 1
ATOM 1613 N N . GLU A 1 203 ? -6.310 -5.677 -18.069 1.00 81.19 203 GLU A N 1
ATOM 1614 C CA . GLU A 1 203 ? -7.412 -4.862 -18.576 1.00 81.19 203 GLU A CA 1
ATOM 1615 C C . GLU A 1 203 ? -7.981 -3.962 -17.481 1.00 81.19 203 GLU A C 1
ATOM 1617 O O . GLU A 1 203 ? -8.131 -4.400 -16.333 1.00 81.19 203 GLU A O 1
ATOM 1622 N N . ALA A 1 204 ? -8.364 -2.747 -17.874 1.00 78.94 204 ALA A N 1
ATOM 1623 C CA . ALA A 1 204 ? -9.119 -1.872 -17.001 1.00 78.94 204 ALA A CA 1
ATOM 1624 C C . ALA A 1 204 ? -10.397 -2.584 -16.554 1.00 78.94 204 ALA A C 1
ATOM 1626 O O . ALA A 1 204 ? -11.121 -3.174 -17.366 1.00 78.94 204 ALA A O 1
ATOM 1627 N N . ARG A 1 205 ? -10.690 -2.524 -15.259 1.00 72.88 205 ARG A N 1
ATOM 1628 C CA . ARG A 1 205 ? -11.951 -3.029 -14.722 1.00 72.88 205 ARG A CA 1
ATOM 1629 C C . ARG A 1 205 ? -12.668 -1.895 -14.019 1.00 72.88 205 ARG A C 1
ATOM 1631 O O . ARG A 1 205 ? -12.041 -1.210 -13.210 1.00 72.88 205 ARG A O 1
ATOM 1638 N N . PRO A 1 206 ? -13.968 -1.703 -14.297 1.00 63.41 206 PRO A N 1
ATOM 1639 C CA . PRO A 1 206 ? -14.761 -0.845 -13.439 1.00 63.41 206 PRO A CA 1
ATOM 1640 C C . PRO A 1 206 ? -14.670 -1.392 -12.013 1.00 63.41 206 PRO A C 1
ATOM 1642 O O . PRO A 1 206 ? -14.540 -2.606 -11.833 1.00 63.41 206 PRO A O 1
ATOM 1645 N N . GLY A 1 207 ? -14.740 -0.512 -11.017 1.00 60.81 207 GLY A N 1
ATOM 1646 C CA . GLY A 1 207 ? -14.980 -0.965 -9.658 1.00 60.81 207 GLY A CA 1
ATOM 1647 C C . GLY A 1 207 ? -16.263 -1.784 -9.653 1.00 60.81 207 GLY A C 1
ATOM 1648 O O . GLY A 1 207 ? -17.332 -1.236 -9.929 1.00 60.81 207 GLY A O 1
ATOM 16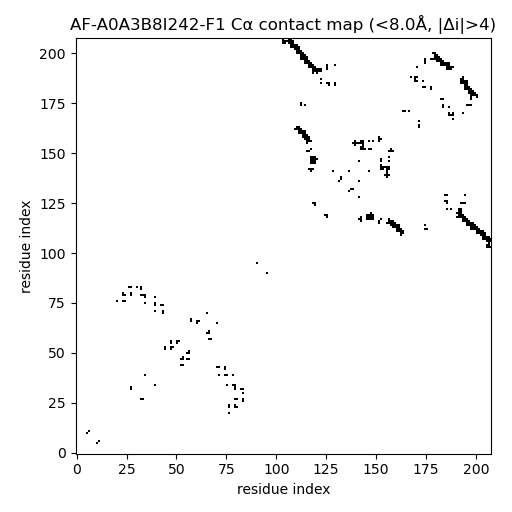49 N N . THR A 1 208 ? -16.156 -3.095 -9.413 1.00 55.81 208 THR A N 1
ATOM 1650 C CA . THR A 1 208 ? -17.290 -4.033 -9.274 1.00 55.81 208 THR A CA 1
ATOM 1651 C C . THR A 1 208 ? -17.318 -4.667 -7.901 1.00 55.81 208 THR A C 1
ATOM 1653 O O . THR A 1 208 ? -16.214 -5.020 -7.429 1.00 55.81 208 THR A O 1
#

Secondary structure (DSSP, 8-state):
-HHHHHIIIIIHHHHHHHHHHHHHHHHHHHTT----HHHHHHHHHHHHHHTTSHHHHHHHHHHTT--HHHHHHHHHHHHHHHHHHHTT----H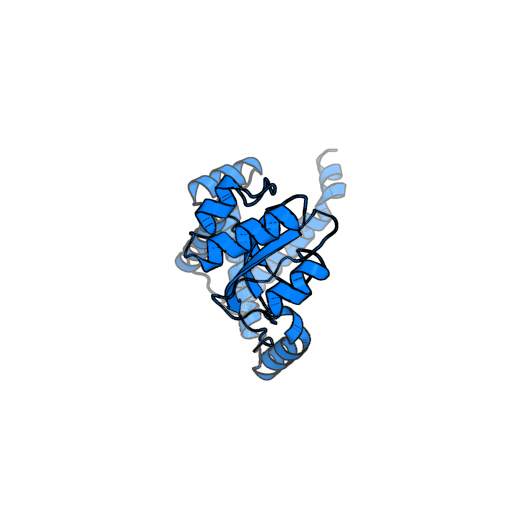HHHHHHHHHTGGGGPBPPEEEEEEEEESSHHHHHHHHHHHHTT--HHHHHHHH---TTTGGGTSEEEEE-TTSS-HHHHHHHTTSPTT-BPPPEEETTEEEEEEEEEEE--B---

pLDDT: mean 90.23, std 9.07, range [55.81, 98.44]

Foldseek 3Di:
DVVVVCCVPCVVVVVVVVVLLVVLVVVLVVVVPDDDPVQLVVVLQVVQVVLVHDVSVQVVCVVVVDHVVNVSSVSVSVVSVCVVVVVVDDCDPVNVVVVCVVCQVVLKDAKKFWKFKAFAAELVLLVVVVVCVVVPDDQLVCLLVHGPDPPCSVVSRTPGIDGPPPPDDQCCVQQVVDDAQDWDRWTDDPRHTMIMHTHDIDHIDGRD

Solvent-accessible surface area (backbone atoms only — not comparable to full-atom values): 11503 Å² total; per-residue (Å²): 110,69,66,62,51,48,43,72,75,48,35,63,63,53,47,51,52,53,50,53,52,49,50,50,52,53,52,26,57,75,70,66,61,81,84,55,71,67,60,44,52,49,54,53,52,58,54,13,55,79,48,75,29,63,68,47,33,52,55,58,36,44,76,74,74,41,53,71,66,59,52,50,51,52,48,48,52,51,53,44,46,50,57,59,44,59,77,71,55,76,88,44,72,64,58,52,49,50,55,46,64,81,39,27,75,84,52,39,43,70,49,32,36,28,34,29,40,28,35,28,80,42,67,67,62,36,52,52,51,52,50,43,46,74,76,66,49,59,65,41,60,48,8,49,74,59,28,70,44,83,88,21,14,90,68,27,9,45,69,49,74,44,51,84,78,77,78,41,71,62,50,44,62,51,56,74,69,52,52,65,73,38,67,56,68,74,40,67,56,98,85,25,17,32,37,40,34,29,66,40,74,46,74,58,38,76,37,123

Sequence (208 aa):
ELYNFMVQQTGQEALDNLVVKKIIELEAENQNIKVTADEIDKEVEDLAKYYGGKDAMTQTLAMYNINLDQVREDVTVNIKLEKLLSQRIKITDEEIQEHFQDHQEAYAVEEQIKVSHILVENEQEAQEIKTLLAEGGNFNDLARERSTDPGSKEQGGDLGMITRGEMGEEFDQVAFALQPGQISDPVKSEYGYHIIKVDEKTEARPGT

Nearest PDB structures (foldseek):
  6xd8-assembly2_B  TM=9.758E-01  e=4.718E-12  Bacillus anthracis str. Sterne
  6vj4-assembly1_A-2  TM=5.434E-01  e=4.430E-16  Bacillus anthracis
  6vj6-assembly1_A  TM=5.001E-01  e=1.071E-15  Bacillus cereus ATCC 14579
  4wo7-assembly1_B  TM=4.715E-01  e=5.884E-15  Bacillus subtilis subsp. subtilis str. 168
  2m08-assembly1_A  TM=9.019E-01  e=7.815E-10  Nitrosopumilus maritimus SCM1

Radius of gyration: 29.24 Å; Cα contacts (8 Å, |Δi|>4): 265; chains: 1; bounding box: 53×44×74 Å

Mean predicted aligned error: 13.41 Å